Protein AF-A0A0F8X3H6-F1 (afdb_monomer)

Secondary structure (DSSP, 8-state):
-PPP-SSS-TTSSSHHHHS-TTSHHHHHTT--GGGSSHHHH-S-HHHHHHHHHHHHHHHHHHHHHTT--EEEEE-SSHHHHHHHHHHHHHHHT-GGGTT-EEEEE-GGGSS-GGGGGGS---BSSHHHHHHHHHH-GGG---GGGTT-TTS--TT-BSS-HHHH--HHHHHHHHHHHHHHHHHHHHHHHHH--

Sequence (193 aa):
MPTIWFGEPRTAVLMDANYNTDGQISDKMDLPGKNFTTRHFGISKADQKAFYQQLIFHTLVQMNTLGMKAVCFLSGHYPLKKWVDGGIARFHRIERFRGTRAYCGIEFHYPQPEDRAKAGGDHAAVWETSYLWYLRPDCVDMSVFLGREDEPLIGVMGQDPRTGASIELGRRACKLIVKGMAAKARQLIAEAR

pLDDT: mean 92.62, std 7.73, range [53.66, 98.75]

InterPro domains:
  IPR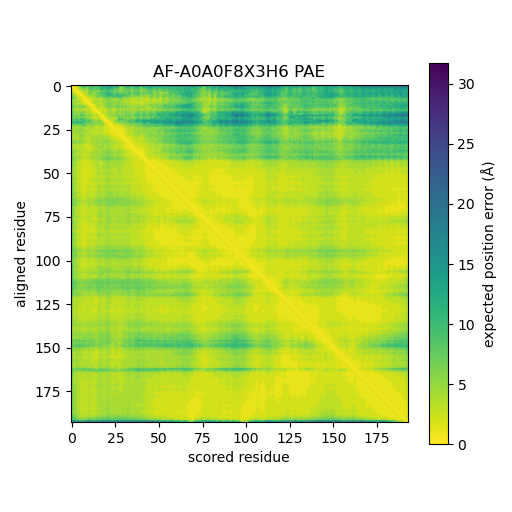024087 Creatininase-like superfamily [G3DSA:3.40.50.10310] (1-190)
  IPR024087 Creatininase-like superfamily [SSF102215] (51-187)

Radius of gyration: 19.14 Å; Cα contacts (8 Å, |Δi|>4): 278; chains: 1; bounding box: 41×45×51 Å

Foldseek 3Di:
DDDDDLAFQLCDDACCHPVCPPVVQCVVVVHDPVCNDCVNSVADRVRSLVVLLVVLLVVLVVCLVVLNQEEEAADQRVVCQVSNVSSQVVNVVDPSSLSHHYDYDYLLVQFDPVCSVLADDWWPAQRVLQQCCQVPVVPDDPCVCVVVVPPDDRRTGDHHNNVHHHVVSNVRSVVRSVVSRVVNRVVSNVSRD

Organism: NCBI:txid412755

Mean predicted aligned error: 4.19 Å

Structure (mmCIF, N/CA/C/O backbone):
data_AF-A0A0F8X3H6-F1
#
_entry.id   AF-A0A0F8X3H6-F1
#
loop_
_atom_site.group_PDB
_atom_site.id
_atom_site.type_symbol
_atom_site.label_atom_id
_atom_site.label_alt_id
_atom_site.label_comp_id
_atom_site.label_asym_id
_atom_site.label_entity_id
_atom_site.label_seq_id
_atom_site.pdbx_PDB_ins_code
_atom_site.Cartn_x
_atom_site.Cartn_y
_atom_site.Cartn_z
_atom_site.occupancy
_atom_site.B_iso_or_equiv
_atom_site.auth_seq_id
_atom_site.aut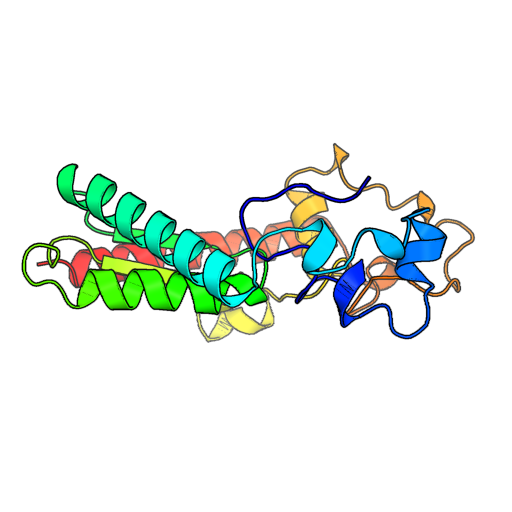h_comp_id
_atom_site.auth_asym_id
_atom_site.auth_atom_id
_atom_site.pdbx_PDB_model_num
ATOM 1 N N . MET A 1 1 ? -0.122 5.818 -18.928 1.00 53.66 1 MET A N 1
ATOM 2 C CA . MET A 1 1 ? -0.792 6.896 -18.165 1.00 53.66 1 MET A CA 1
ATOM 3 C C . MET A 1 1 ? -0.585 6.627 -16.687 1.00 53.66 1 MET A C 1
ATOM 5 O O . MET A 1 1 ? -0.855 5.504 -16.274 1.00 53.66 1 MET A O 1
ATOM 9 N N . PRO A 1 2 ? -0.071 7.585 -15.907 1.00 66.88 2 PRO A N 1
ATOM 10 C CA . PRO A 1 2 ? 0.149 7.356 -14.490 1.00 66.88 2 PRO A CA 1
ATOM 11 C C . PRO A 1 2 ? -1.163 7.327 -13.700 1.00 66.88 2 PRO A C 1
ATOM 13 O O . PRO A 1 2 ? -2.144 7.971 -14.074 1.00 66.88 2 PRO A O 1
ATOM 16 N N . THR A 1 3 ? -1.152 6.622 -12.573 1.00 68.94 3 THR A N 1
ATOM 17 C CA . THR A 1 3 ? -2.318 6.472 -11.697 1.00 68.94 3 THR A CA 1
ATOM 18 C C . THR A 1 3 ? -2.758 7.813 -11.098 1.00 68.94 3 THR A C 1
ATOM 20 O O . THR A 1 3 ? -1.934 8.658 -10.738 1.00 68.94 3 THR A O 1
ATOM 23 N N . ILE A 1 4 ? -4.076 7.997 -10.985 1.00 72.12 4 ILE A N 1
ATOM 24 C CA . ILE A 1 4 ? -4.716 9.079 -10.228 1.00 72.12 4 ILE A CA 1
ATOM 25 C C . ILE A 1 4 ? -5.154 8.493 -8.883 1.00 72.12 4 ILE A C 1
ATOM 27 O O . ILE A 1 4 ? -5.836 7.470 -8.857 1.00 72.12 4 ILE A O 1
ATOM 31 N N . TRP A 1 5 ? -4.798 9.134 -7.769 1.00 73.62 5 TRP A N 1
ATOM 32 C CA . TRP A 1 5 ? -5.229 8.697 -6.439 1.00 73.62 5 TRP A CA 1
ATOM 33 C C . TRP A 1 5 ? -5.489 9.864 -5.492 1.00 73.62 5 TRP A C 1
ATOM 35 O O . TRP A 1 5 ? -4.956 10.964 -5.646 1.00 73.62 5 TRP A O 1
ATOM 45 N N . PHE A 1 6 ? -6.269 9.583 -4.451 1.00 74.44 6 PHE A N 1
ATOM 46 C CA . PHE A 1 6 ? -6.361 10.430 -3.269 1.00 74.44 6 PHE A CA 1
ATOM 47 C C . PHE A 1 6 ? -5.220 10.058 -2.324 1.00 74.44 6 PHE A C 1
ATOM 49 O O . PHE A 1 6 ? -5.221 8.979 -1.738 1.00 74.44 6 PHE A O 1
ATOM 56 N N . GLY A 1 7 ? -4.222 10.928 -2.203 1.00 82.94 7 GLY A N 1
ATOM 57 C CA . GLY A 1 7 ? -3.010 10.605 -1.459 1.00 82.94 7 GLY A CA 1
ATOM 58 C C . GLY A 1 7 ? -2.048 11.775 -1.417 1.00 82.94 7 GLY A C 1
ATOM 59 O O . GLY A 1 7 ? -2.439 12.878 -1.058 1.00 82.94 7 GLY A O 1
ATOM 60 N N . GLU A 1 8 ? -0.794 11.534 -1.764 1.00 85.56 8 GLU A N 1
ATOM 61 C CA . GLU A 1 8 ? 0.263 12.546 -1.766 1.00 85.56 8 GLU A CA 1
ATOM 62 C C . GLU A 1 8 ? 0.123 13.517 -2.942 1.00 85.56 8 GLU A C 1
ATOM 64 O O . GLU A 1 8 ? -0.447 13.145 -3.974 1.00 85.56 8 GLU A O 1
ATOM 69 N N . PRO A 1 9 ? 0.627 14.760 -2.822 1.00 86.00 9 PRO A N 1
ATOM 70 C CA . PRO A 1 9 ? 0.648 15.649 -3.967 1.00 86.00 9 PRO A CA 1
ATOM 71 C C . PRO A 1 9 ? 1.618 15.114 -5.019 1.00 86.00 9 PRO A C 1
ATOM 73 O O . PRO A 1 9 ? 2.642 14.518 -4.694 1.00 86.00 9 PRO A O 1
ATOM 76 N N . ARG A 1 10 ? 1.360 15.429 -6.290 1.00 81.88 10 ARG A N 1
ATOM 77 C CA . ARG A 1 10 ? 2.239 15.034 -7.402 1.00 81.88 10 ARG A CA 1
ATOM 78 C C . ARG A 1 10 ? 3.641 15.658 -7.339 1.00 81.88 10 ARG A C 1
ATOM 80 O O . ARG A 1 10 ? 4.499 15.352 -8.147 1.00 81.88 10 ARG A O 1
ATOM 87 N N . THR A 1 11 ? 3.861 16.557 -6.391 1.00 82.06 11 THR A N 1
ATOM 88 C CA . THR A 1 11 ? 5.123 17.253 -6.142 1.00 82.06 11 THR A CA 1
ATOM 89 C C . THR A 1 11 ? 5.986 16.561 -5.089 1.00 82.06 11 THR A C 1
ATOM 91 O O . THR A 1 11 ? 7.069 17.057 -4.776 1.00 82.06 11 THR A O 1
ATOM 94 N N . ALA A 1 12 ? 5.508 15.467 -4.482 1.00 81.19 12 ALA A N 1
ATOM 95 C CA . ALA A 1 12 ? 6.222 14.799 -3.408 1.00 81.19 12 ALA A CA 1
ATOM 96 C C . ALA A 1 12 ? 5.993 13.281 -3.369 1.00 81.19 12 ALA A C 1
ATOM 98 O O . ALA A 1 12 ? 4.873 12.805 -3.482 1.00 81.19 12 ALA A O 1
ATOM 99 N N . VAL A 1 13 ? 7.066 12.560 -3.046 1.00 78.50 13 VAL A N 1
ATOM 100 C CA . VAL A 1 13 ? 7.135 11.135 -2.694 1.00 78.50 13 VAL A CA 1
ATOM 101 C C . VAL A 1 13 ? 6.622 10.175 -3.776 1.00 78.50 13 VAL A C 1
ATOM 103 O O . VAL A 1 13 ? 6.342 9.009 -3.509 1.00 78.50 13 VAL A O 1
ATOM 106 N N . LEU A 1 14 ? 6.571 10.661 -5.018 1.00 83.19 14 LEU A N 1
ATOM 107 C CA . LEU A 1 14 ? 6.295 9.869 -6.211 1.00 83.19 14 LEU A CA 1
ATOM 108 C C . LEU A 1 14 ? 7.556 9.700 -7.044 1.00 83.19 14 LEU A C 1
ATOM 110 O O . LEU A 1 14 ? 8.487 10.506 -6.947 1.00 83.19 14 LEU A O 1
ATOM 114 N N . MET A 1 15 ? 7.563 8.676 -7.892 1.00 83.31 15 MET A N 1
ATOM 115 C CA . MET A 1 15 ? 8.697 8.371 -8.759 1.00 83.31 15 MET A CA 1
ATOM 116 C C . MET A 1 15 ? 9.065 9.535 -9.669 1.00 83.31 15 MET A C 1
ATOM 118 O O . MET A 1 15 ? 10.203 9.990 -9.672 1.00 83.31 15 MET A O 1
ATOM 122 N N . ASP A 1 16 ? 8.066 10.068 -10.362 1.00 73.19 16 ASP A N 1
ATOM 123 C CA . ASP A 1 16 ? 8.135 11.215 -11.263 1.00 73.19 16 ASP A CA 1
ATOM 124 C C . ASP A 1 16 ? 8.467 12.540 -10.553 1.00 73.19 16 ASP A C 1
ATOM 126 O O . ASP A 1 16 ? 8.868 13.498 -11.210 1.00 73.19 16 ASP A O 1
ATOM 130 N N . ALA A 1 17 ? 8.349 12.595 -9.221 1.00 72.19 17 ALA A N 1
ATOM 131 C CA . ALA A 1 17 ? 8.588 13.802 -8.430 1.00 72.19 17 ALA A CA 1
ATOM 132 C C . ALA A 1 17 ? 9.949 13.812 -7.715 1.00 72.19 17 ALA A C 1
ATOM 134 O O . ALA A 1 17 ? 10.674 14.802 -7.773 1.00 72.19 17 ALA A O 1
ATOM 135 N N . ASN A 1 18 ? 10.295 12.735 -7.004 1.00 72.94 18 ASN A N 1
ATOM 136 C CA . ASN A 1 18 ? 11.450 12.707 -6.094 1.00 72.94 18 ASN A CA 1
ATOM 137 C C . ASN A 1 18 ? 12.494 11.654 -6.438 1.00 72.94 18 ASN A C 1
ATOM 139 O O . ASN A 1 18 ? 13.588 11.712 -5.887 1.00 72.94 18 ASN A O 1
ATOM 143 N N . TYR A 1 19 ? 12.166 10.718 -7.326 1.00 75.69 19 TYR A N 1
ATOM 144 C CA . TYR A 1 19 ? 13.074 9.652 -7.749 1.00 75.69 19 TYR A CA 1
ATOM 145 C C . TYR A 1 19 ? 13.420 9.757 -9.241 1.00 75.69 19 TYR A C 1
ATOM 147 O O . TYR A 1 19 ? 14.002 8.840 -9.807 1.00 75.69 19 TYR A O 1
ATOM 155 N N . ASN A 1 20 ? 13.092 10.892 -9.867 1.00 77.81 20 ASN A N 1
ATOM 156 C CA . ASN A 1 20 ? 13.415 11.217 -11.251 1.00 77.81 20 ASN A CA 1
ATOM 157 C C . ASN A 1 20 ? 14.629 12.160 -11.341 1.00 77.81 20 ASN A C 1
ATOM 159 O O . ASN A 1 20 ? 14.554 13.212 -11.976 1.00 77.81 20 ASN A O 1
ATOM 163 N N . THR A 1 21 ? 15.730 11.836 -10.653 1.00 69.38 21 THR A N 1
ATOM 164 C CA . THR A 1 21 ? 16.917 12.714 -10.582 1.00 69.38 21 THR A CA 1
ATOM 165 C C . THR A 1 21 ? 17.516 13.019 -11.954 1.00 69.38 21 THR A C 1
ATOM 167 O O . THR A 1 21 ? 18.040 14.110 -12.154 1.00 69.38 21 THR A O 1
ATOM 170 N N . ASP A 1 22 ? 17.354 12.095 -12.903 1.00 78.69 22 ASP A N 1
ATOM 171 C CA . ASP A 1 22 ? 18.003 12.139 -14.214 1.00 78.69 22 ASP A CA 1
ATOM 172 C C . ASP A 1 22 ? 16.996 12.391 -15.355 1.00 78.69 22 ASP A C 1
ATOM 174 O O . ASP A 1 22 ? 17.317 12.194 -16.523 1.00 78.69 22 ASP A O 1
ATOM 178 N N . GLY A 1 23 ? 15.747 12.764 -15.044 1.00 80.62 23 GLY A N 1
ATOM 179 C CA . GLY A 1 23 ? 14.703 13.071 -16.038 1.00 80.62 23 GLY A CA 1
ATOM 180 C C . GLY A 1 23 ? 14.039 11.857 -16.707 1.00 80.62 23 GLY A C 1
ATOM 181 O O . GLY A 1 23 ? 12.879 11.952 -17.113 1.00 80.62 23 GLY A O 1
ATOM 182 N N . GLN A 1 24 ? 14.708 10.700 -16.711 1.00 84.19 24 GLN A N 1
ATOM 183 C CA . GLN A 1 24 ? 14.323 9.481 -17.436 1.00 84.19 24 GLN A CA 1
ATOM 184 C C . GLN A 1 24 ? 12.872 9.019 -17.231 1.00 84.19 24 GLN A C 1
ATOM 186 O O . GLN A 1 24 ? 12.258 8.492 -18.157 1.00 84.19 24 GLN A O 1
ATOM 191 N N . ILE A 1 25 ? 12.312 9.182 -16.029 1.00 85.44 25 ILE A N 1
ATOM 192 C CA . ILE A 1 25 ? 10.941 8.755 -15.709 1.00 85.44 25 ILE A CA 1
ATOM 193 C C . ILE A 1 25 ? 9.932 9.659 -16.418 1.00 85.44 25 ILE A C 1
ATOM 195 O O . ILE A 1 25 ? 9.014 9.161 -17.069 1.00 85.44 25 ILE A O 1
ATOM 199 N N . SER A 1 26 ? 10.111 10.978 -16.317 1.00 83.19 26 SER A N 1
ATOM 200 C CA . SER A 1 26 ? 9.247 11.947 -16.996 1.00 83.19 26 SER A CA 1
ATOM 201 C C . SER A 1 26 ? 9.400 11.874 -18.511 1.00 83.19 26 SER A C 1
ATOM 203 O O . SER A 1 26 ? 8.385 11.907 -19.201 1.00 83.19 26 SER A O 1
ATOM 205 N N . ASP A 1 27 ? 10.623 11.699 -19.016 1.00 85.94 27 ASP A N 1
ATOM 206 C CA . ASP A 1 27 ? 10.894 11.594 -20.454 1.00 85.94 27 ASP A CA 1
ATOM 207 C C . ASP A 1 27 ? 10.242 10.341 -21.048 1.00 85.94 27 ASP A C 1
ATOM 209 O O . ASP A 1 27 ? 9.533 10.414 -22.050 1.00 85.94 27 ASP A O 1
ATOM 213 N N . LYS A 1 28 ? 10.394 9.187 -20.383 1.00 86.00 28 LYS A N 1
ATOM 214 C CA . LYS A 1 28 ? 9.774 7.926 -20.820 1.00 86.00 28 LYS A CA 1
ATOM 215 C C . LYS A 1 28 ? 8.247 7.983 -20.824 1.00 86.00 28 LYS A C 1
ATOM 217 O O . LYS A 1 28 ? 7.612 7.260 -21.588 1.00 86.00 28 LYS A O 1
ATOM 222 N N . MET A 1 29 ? 7.654 8.786 -19.944 1.00 85.19 29 MET A N 1
ATOM 223 C CA . MET A 1 29 ? 6.202 8.921 -19.821 1.00 85.19 29 MET A CA 1
ATOM 224 C C . MET A 1 29 ? 5.627 10.130 -20.571 1.00 85.19 29 MET A C 1
ATOM 226 O O . MET A 1 29 ? 4.417 10.341 -20.486 1.00 85.19 29 MET A O 1
ATOM 230 N N . ASP A 1 30 ? 6.463 10.905 -21.267 1.00 87.94 30 ASP A N 1
ATOM 231 C CA . ASP A 1 30 ? 6.088 12.151 -21.946 1.00 87.94 30 ASP A CA 1
ATOM 232 C C . ASP A 1 30 ? 5.353 13.139 -21.010 1.00 87.94 30 ASP A C 1
ATOM 234 O O . ASP A 1 30 ? 4.292 13.694 -21.310 1.00 87.94 30 ASP A O 1
ATOM 238 N N . LEU A 1 31 ? 5.887 13.305 -19.791 1.00 86.06 31 LEU A N 1
ATOM 239 C CA . LEU A 1 31 ? 5.286 14.137 -18.748 1.00 86.06 31 LEU A CA 1
ATOM 240 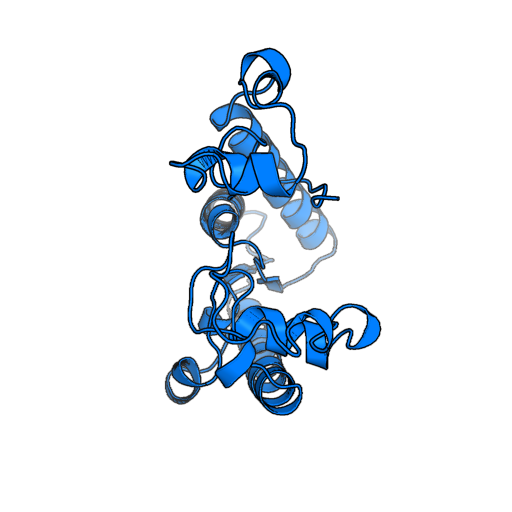C C . LEU A 1 31 ? 5.891 15.550 -18.741 1.00 86.06 31 LEU A C 1
ATOM 242 O O . LEU A 1 31 ? 7.097 15.712 -18.543 1.00 86.06 31 LEU A O 1
ATOM 246 N N . PRO A 1 32 ? 5.072 16.614 -18.840 1.00 85.81 32 PRO A N 1
ATOM 247 C CA . PRO A 1 32 ? 5.573 17.983 -18.838 1.00 85.81 32 PRO A CA 1
ATOM 248 C C . PRO A 1 32 ? 6.068 18.385 -17.442 1.00 85.81 32 PRO A C 1
ATOM 250 O O . PRO A 1 32 ? 5.271 18.692 -16.552 1.00 85.81 32 PRO A O 1
ATOM 253 N N . GLY A 1 33 ? 7.391 18.473 -17.267 1.00 79.19 33 GLY A N 1
ATOM 254 C CA . GLY A 1 33 ? 8.042 18.804 -15.988 1.00 79.19 33 GLY A CA 1
ATOM 255 C C . GLY A 1 33 ? 7.486 20.054 -15.283 1.00 79.19 33 GLY A C 1
ATOM 256 O O . GLY A 1 33 ? 7.364 20.086 -14.060 1.00 79.19 33 GLY A O 1
ATOM 257 N N . LYS A 1 34 ? 7.031 21.059 -16.045 1.00 84.81 34 LYS A N 1
ATOM 258 C CA . LYS A 1 34 ? 6.417 22.295 -15.516 1.00 84.81 34 LYS A CA 1
ATOM 259 C C . LYS A 1 34 ? 5.146 22.072 -14.676 1.00 84.81 34 LYS A C 1
ATOM 261 O O . LYS A 1 34 ? 4.785 22.943 -13.883 1.00 84.81 34 LYS A O 1
ATOM 266 N N . ASN A 1 35 ? 4.476 20.927 -14.828 1.00 85.94 35 ASN A N 1
ATOM 267 C CA . ASN A 1 35 ? 3.259 20.596 -14.081 1.00 85.94 35 ASN A CA 1
ATOM 268 C C . ASN A 1 35 ? 3.559 20.067 -12.665 1.00 85.94 35 ASN A C 1
ATOM 270 O O . ASN A 1 35 ? 2.673 20.055 -11.813 1.00 85.94 35 ASN A O 1
ATOM 274 N N . PHE A 1 36 ? 4.805 19.690 -12.368 1.00 82.31 36 PHE A N 1
ATOM 275 C CA . PHE A 1 36 ? 5.211 19.101 -11.086 1.00 82.31 36 PHE A CA 1
ATOM 276 C C . PHE A 1 36 ? 5.698 20.165 -10.098 1.00 82.31 36 PHE A C 1
ATOM 278 O O . PHE A 1 36 ? 6.733 20.030 -9.452 1.00 82.31 36 PHE A O 1
ATOM 285 N N . THR A 1 37 ? 4.939 21.254 -9.969 1.00 84.81 37 THR A N 1
ATOM 286 C CA . THR A 1 37 ? 5.255 22.358 -9.053 1.00 84.81 37 THR A CA 1
ATOM 287 C C . THR A 1 37 ? 4.125 22.586 -8.062 1.00 84.81 37 THR A C 1
ATOM 289 O O . THR A 1 37 ? 2.952 22.399 -8.386 1.00 84.81 37 THR A O 1
ATOM 292 N N . THR A 1 38 ? 4.448 23.056 -6.853 1.00 84.44 38 THR A N 1
ATOM 293 C CA . THR A 1 38 ? 3.425 23.422 -5.856 1.00 84.44 38 THR A CA 1
ATOM 294 C C . THR A 1 38 ? 2.473 24.487 -6.399 1.00 84.44 38 THR A C 1
ATOM 296 O O . THR A 1 38 ? 1.286 24.449 -6.103 1.00 84.44 38 THR A O 1
ATOM 299 N N . ARG A 1 39 ? 2.967 25.397 -7.254 1.00 87.88 39 ARG A N 1
ATOM 300 C CA . ARG A 1 39 ? 2.140 26.401 -7.936 1.00 87.88 39 ARG A CA 1
ATOM 301 C C . ARG A 1 39 ? 1.084 25.763 -8.839 1.00 87.88 39 ARG A C 1
ATOM 303 O O . ARG A 1 39 ? -0.047 26.227 -8.840 1.00 87.88 39 ARG A O 1
ATOM 310 N N . HIS A 1 40 ? 1.451 24.733 -9.601 1.00 88.50 40 HIS A N 1
ATOM 311 C CA . HIS A 1 40 ? 0.511 24.019 -10.465 1.00 88.50 40 HIS A CA 1
ATOM 312 C C . HIS A 1 40 ? -0.466 23.163 -9.651 1.00 88.50 40 HIS A C 1
ATOM 314 O O . HIS A 1 40 ? -1.651 23.125 -9.955 1.00 88.50 40 HIS A O 1
ATOM 320 N N . PHE A 1 41 ? 0.023 22.509 -8.593 1.00 85.75 41 PHE A N 1
ATOM 321 C CA . PHE A 1 41 ? -0.802 21.645 -7.751 1.00 85.75 41 PHE A CA 1
ATOM 322 C C . PHE A 1 41 ? -1.768 22.429 -6.846 1.00 85.75 41 PHE A C 1
ATOM 324 O O . PHE A 1 41 ? -2.807 21.909 -6.454 1.00 85.75 41 PHE A O 1
ATOM 331 N N . GLY A 1 42 ? -1.430 23.670 -6.484 1.00 88.31 42 GLY A N 1
ATOM 332 C CA . GLY A 1 42 ? -2.277 24.569 -5.692 1.00 88.31 42 GLY A CA 1
ATOM 333 C C . GLY A 1 42 ? -2.446 24.186 -4.217 1.00 88.31 42 GLY A C 1
ATOM 334 O O . GLY A 1 42 ? -3.029 24.952 -3.458 1.00 88.31 42 GLY A O 1
ATOM 335 N N . ILE A 1 43 ? -1.925 23.031 -3.794 1.00 87.50 43 ILE A N 1
ATOM 336 C CA . ILE A 1 43 ? -2.031 22.498 -2.431 1.00 87.50 43 ILE A CA 1
ATOM 337 C C . ILE A 1 43 ? -0.639 22.069 -1.963 1.00 87.50 43 ILE A C 1
ATOM 339 O O . ILE A 1 43 ? 0.106 21.412 -2.697 1.00 87.50 43 ILE A O 1
ATOM 343 N N . SER A 1 44 ? -0.259 22.437 -0.737 1.00 89.19 44 SER A N 1
ATOM 344 C CA . SER A 1 44 ? 1.027 22.015 -0.182 1.00 89.19 44 SER A CA 1
ATOM 345 C C . SER A 1 44 ? 0.996 20.548 0.267 1.00 89.19 44 SER A C 1
ATOM 347 O O . SER A 1 44 ? -0.053 19.977 0.567 1.00 89.19 44 SER A O 1
ATOM 349 N N . LYS A 1 45 ? 2.170 19.919 0.405 1.00 88.50 45 LYS A N 1
ATOM 350 C CA . LYS A 1 45 ? 2.278 18.571 0.994 1.00 88.50 45 LYS A CA 1
ATOM 351 C C . LYS A 1 45 ? 1.697 18.501 2.409 1.00 88.50 45 LYS A C 1
ATOM 353 O O . LYS A 1 45 ? 1.133 17.475 2.785 1.00 88.50 45 LYS A O 1
ATOM 358 N N . ALA A 1 46 ? 1.854 19.566 3.194 1.00 91.50 46 ALA A N 1
ATOM 359 C CA . ALA A 1 46 ? 1.333 19.628 4.554 1.00 91.50 46 ALA A CA 1
ATOM 360 C C . ALA A 1 46 ? -0.201 19.652 4.557 1.00 91.50 46 ALA A C 1
ATOM 362 O O . ALA A 1 46 ? -0.811 18.862 5.278 1.00 91.50 46 ALA A O 1
ATOM 363 N N . ASP A 1 47 ? -0.803 20.474 3.695 1.00 92.31 47 ASP A N 1
ATOM 364 C CA . ASP A 1 47 ? -2.260 20.567 3.550 1.00 92.31 47 ASP A CA 1
ATOM 365 C C . ASP A 1 47 ? -2.846 19.245 3.055 1.00 92.31 47 ASP A C 1
ATOM 367 O O . ASP A 1 47 ? -3.808 18.734 3.625 1.00 92.31 47 ASP A O 1
ATOM 371 N N . GLN A 1 48 ? -2.206 18.627 2.059 1.00 92.12 48 GLN A N 1
ATOM 372 C CA . GLN A 1 48 ? -2.634 17.338 1.526 1.00 92.12 48 GLN A CA 1
ATOM 373 C C . GLN A 1 48 ? -2.554 16.225 2.583 1.00 92.12 48 GLN A C 1
ATOM 375 O O . GLN A 1 48 ? -3.474 15.414 2.717 1.00 92.12 48 GLN A O 1
ATOM 380 N N . LYS A 1 49 ? -1.486 16.204 3.391 1.00 93.69 49 LYS A N 1
ATOM 381 C CA . LYS A 1 49 ? -1.361 15.280 4.525 1.00 93.69 49 LYS A CA 1
ATOM 382 C C . LYS A 1 49 ? -2.457 15.513 5.563 1.00 93.69 49 LYS A C 1
ATOM 384 O O . LYS A 1 49 ? -3.042 14.544 6.046 1.00 93.69 49 LYS A O 1
ATOM 389 N N . ALA A 1 50 ? -2.731 16.769 5.915 1.00 94.94 50 ALA A N 1
ATOM 390 C CA . ALA A 1 50 ? -3.771 17.120 6.877 1.00 94.94 50 ALA A CA 1
ATOM 391 C C . ALA A 1 50 ? -5.160 16.691 6.379 1.00 94.94 50 ALA A C 1
ATOM 393 O O . ALA A 1 50 ? -5.915 16.070 7.130 1.00 94.94 50 ALA A O 1
ATOM 394 N N . PHE A 1 51 ? -5.457 16.934 5.101 1.00 94.81 51 PHE A N 1
ATOM 395 C CA . PHE A 1 51 ? -6.677 16.473 4.444 1.00 94.81 51 PHE A CA 1
ATOM 396 C C . PHE A 1 51 ? -6.807 14.945 4.492 1.00 94.81 51 PHE A C 1
ATOM 398 O O . PHE A 1 51 ? -7.825 14.423 4.945 1.00 94.81 51 PHE A O 1
ATOM 405 N N . TYR A 1 52 ? -5.756 14.215 4.111 1.00 95.12 52 TYR A N 1
ATOM 406 C CA . TYR A 1 52 ? -5.766 12.752 4.129 1.00 95.12 52 TYR A CA 1
ATOM 407 C C . TYR A 1 52 ? -5.968 12.194 5.548 1.00 95.12 52 TYR A C 1
ATOM 409 O O . TYR A 1 52 ? -6.759 11.278 5.767 1.00 95.12 52 TYR A O 1
ATOM 417 N N . GLN A 1 53 ? -5.320 12.787 6.554 1.00 97.12 53 GLN A N 1
ATOM 418 C CA . GLN A 1 53 ? -5.520 12.419 7.960 1.00 97.12 53 GLN A CA 1
ATOM 419 C C . GLN A 1 53 ? -6.941 12.703 8.451 1.00 97.12 53 GLN A C 1
ATOM 421 O O . GLN A 1 53 ? -7.493 11.909 9.217 1.00 97.12 53 GLN A O 1
ATOM 426 N N . GLN A 1 54 ? -7.542 13.810 8.009 1.00 97.62 54 GLN A N 1
ATOM 427 C CA . GLN A 1 54 ? -8.935 14.140 8.296 1.00 97.62 54 GLN A CA 1
ATOM 428 C C . GLN A 1 54 ? -9.896 13.131 7.653 1.00 97.62 54 GLN A C 1
ATOM 430 O O . GLN A 1 54 ? -10.854 12.723 8.309 1.00 97.62 54 GLN A O 1
ATOM 435 N N . LEU A 1 55 ? -9.620 12.675 6.427 1.00 96.75 55 LEU A N 1
ATOM 436 C CA . LEU A 1 55 ? -10.392 11.628 5.749 1.00 96.75 55 LEU A CA 1
ATOM 437 C C . LEU A 1 55 ? -10.335 10.292 6.505 1.00 96.75 55 LEU A C 1
ATOM 439 O O . LEU A 1 55 ? -11.379 9.691 6.772 1.00 96.75 55 LEU A O 1
ATOM 443 N N . ILE A 1 56 ? -9.137 9.845 6.902 1.00 97.88 56 ILE A N 1
ATOM 444 C CA . ILE A 1 56 ? -8.962 8.618 7.699 1.00 97.88 56 ILE A CA 1
ATOM 445 C C . ILE A 1 56 ? -9.711 8.728 9.029 1.00 97.88 56 ILE A C 1
ATOM 447 O O . ILE A 1 56 ? -10.451 7.819 9.402 1.00 97.88 56 ILE A O 1
ATOM 451 N N . PHE A 1 57 ? -9.560 9.857 9.725 1.00 98.62 57 PHE A N 1
ATOM 452 C CA . PHE A 1 57 ? -10.274 10.117 10.971 1.00 98.62 57 PHE A CA 1
ATOM 453 C C . PHE A 1 57 ? -11.795 10.058 10.775 1.00 98.62 57 PHE A C 1
ATOM 455 O O . PHE A 1 57 ? -12.474 9.355 11.518 1.00 98.62 57 PHE A O 1
ATOM 462 N N . HIS A 1 58 ? -12.328 10.753 9.767 1.00 98.44 58 HIS A N 1
ATOM 463 C CA . HIS A 1 58 ? -13.760 10.762 9.467 1.00 98.44 58 HIS A CA 1
ATOM 464 C C . HIS A 1 58 ? -14.289 9.356 9.159 1.00 98.44 58 HIS A C 1
ATOM 466 O O . HIS A 1 58 ? -15.310 8.954 9.711 1.00 98.44 58 HIS A O 1
ATOM 472 N N . THR A 1 59 ? -13.562 8.583 8.349 1.00 98.38 59 THR A N 1
ATOM 473 C CA . THR A 1 59 ? -13.919 7.196 8.012 1.00 98.38 59 THR A CA 1
ATOM 474 C C . THR A 1 59 ? -14.002 6.320 9.264 1.00 98.38 59 THR A C 1
ATOM 476 O O . THR A 1 59 ? -14.970 5.586 9.446 1.00 98.38 59 THR A O 1
ATOM 479 N N . LEU A 1 60 ? -13.028 6.436 10.172 1.00 98.75 60 LEU A N 1
ATOM 480 C CA . LEU A 1 60 ? -13.036 5.701 11.439 1.00 98.75 60 LEU A CA 1
ATOM 481 C C . LEU A 1 60 ? -14.201 6.103 12.349 1.00 98.75 60 LEU A C 1
ATOM 483 O O . LEU A 1 60 ? -14.780 5.238 13.002 1.00 98.75 60 LEU A O 1
ATOM 487 N N . VAL A 1 61 ? -14.575 7.387 12.370 1.00 98.69 61 VAL A N 1
ATOM 488 C CA . VAL A 1 61 ? -15.772 7.849 13.091 1.00 98.69 61 VAL A CA 1
ATOM 489 C C . VAL A 1 61 ? -17.030 7.194 12.524 1.00 98.69 61 VAL A C 1
ATOM 491 O O . VAL A 1 61 ? -17.808 6.655 13.302 1.00 98.69 61 VAL A O 1
ATOM 494 N N . GLN A 1 62 ? -17.200 7.162 11.198 1.00 98.69 62 GLN A N 1
ATOM 495 C CA . GLN A 1 62 ? -18.346 6.495 10.562 1.00 98.69 62 GLN A CA 1
ATOM 496 C C . GLN A 1 62 ? -18.416 5.008 10.940 1.00 98.69 62 GLN A C 1
ATOM 498 O O . GLN A 1 62 ? -19.455 4.518 11.376 1.00 98.69 62 GLN A O 1
ATOM 503 N N . MET A 1 63 ? -17.291 4.294 10.847 1.00 98.56 63 MET A N 1
ATOM 504 C CA . MET A 1 63 ? -17.211 2.879 11.226 1.00 98.56 63 MET A CA 1
ATOM 505 C C . MET A 1 63 ? -17.540 2.653 12.709 1.00 98.56 63 MET A C 1
ATOM 507 O O . MET A 1 63 ? -18.248 1.705 13.050 1.00 98.56 63 MET A O 1
ATOM 511 N N . ASN A 1 64 ? -17.069 3.538 13.590 1.00 98.62 64 ASN A N 1
ATOM 512 C CA . ASN A 1 64 ? -17.389 3.492 15.014 1.00 98.62 64 ASN A CA 1
ATOM 513 C C . ASN A 1 64 ? -18.877 3.732 15.289 1.00 98.62 64 ASN A C 1
ATOM 515 O O . ASN A 1 64 ? -19.460 3.006 16.090 1.00 98.62 64 ASN A O 1
ATOM 519 N N . THR A 1 65 ? -19.506 4.684 14.593 1.00 98.38 65 THR A N 1
ATOM 520 C CA . THR A 1 65 ? -20.953 4.938 14.686 1.00 98.38 65 THR A CA 1
ATOM 521 C C . THR A 1 65 ? -21.776 3.709 14.298 1.00 98.38 65 THR A C 1
ATOM 523 O O . THR A 1 65 ? -22.814 3.455 14.901 1.00 98.38 65 THR A O 1
ATOM 526 N N . LEU A 1 66 ? -21.285 2.902 13.355 1.00 98.38 66 LEU A N 1
ATOM 527 C CA . LEU A 1 66 ? -21.901 1.633 12.953 1.00 98.38 66 LEU A CA 1
ATOM 528 C C . LEU A 1 66 ? -21.560 0.453 13.884 1.00 98.38 66 LEU A C 1
ATOM 530 O O . LEU A 1 66 ? -21.948 -0.680 13.610 1.00 98.38 66 LEU A O 1
ATOM 534 N N . GLY A 1 67 ? -20.816 0.682 14.970 1.00 97.94 67 GLY A N 1
ATOM 535 C CA . GLY A 1 67 ? -20.453 -0.351 15.941 1.00 97.94 67 GLY A CA 1
ATOM 536 C C . GLY A 1 67 ? -19.330 -1.296 15.498 1.00 97.94 67 GLY A C 1
ATOM 537 O O . GLY A 1 67 ? -19.111 -2.321 16.148 1.00 97.94 67 GLY A O 1
ATOM 538 N N . MET A 1 68 ? -18.590 -0.979 14.426 1.00 98.44 68 MET A N 1
ATOM 539 C CA . MET A 1 68 ? -17.467 -1.809 13.976 1.00 98.44 68 MET A CA 1
ATOM 540 C C . MET A 1 68 ? -16.359 -1.851 15.034 1.00 98.44 68 MET A C 1
ATOM 542 O O . MET A 1 68 ? -15.878 -0.813 15.482 1.00 98.44 68 MET A O 1
ATOM 546 N N . LYS A 1 69 ? -15.907 -3.051 15.414 1.00 98.50 69 LYS A N 1
ATOM 547 C CA . LYS A 1 69 ? -14.918 -3.227 16.494 1.00 98.50 69 LYS A CA 1
ATOM 548 C C . LYS A 1 69 ? -13.461 -3.155 16.032 1.00 98.50 69 LYS A C 1
ATOM 550 O O . LYS A 1 69 ? -12.609 -2.683 16.780 1.00 98.50 69 LYS A O 1
ATOM 555 N N . ALA A 1 70 ? -13.169 -3.576 14.802 1.00 98.50 70 ALA A N 1
ATOM 556 C CA . ALA A 1 70 ? -11.811 -3.627 14.269 1.00 98.50 70 ALA A CA 1
ATOM 557 C C . ALA A 1 70 ? -11.730 -3.118 12.829 1.00 98.50 70 ALA A C 1
ATOM 559 O O . ALA A 1 70 ? -12.536 -3.500 11.985 1.00 98.50 70 ALA A O 1
ATOM 560 N N . VAL A 1 71 ? -10.706 -2.309 12.549 1.00 98.44 71 VAL A N 1
ATOM 561 C CA . VAL A 1 71 ? -10.407 -1.768 11.217 1.00 98.44 71 VAL A CA 1
ATOM 562 C C . VAL A 1 71 ? -8.943 -2.042 10.874 1.00 98.44 71 VAL A C 1
ATOM 564 O O . VAL A 1 71 ? -8.033 -1.623 11.588 1.00 98.44 71 VAL A O 1
ATOM 567 N N . CYS A 1 72 ? -8.698 -2.747 9.772 1.00 98.19 72 CYS A N 1
ATOM 568 C CA . CYS A 1 72 ? -7.352 -2.993 9.252 1.00 98.19 72 CYS A CA 1
ATOM 569 C C . CYS A 1 72 ? -7.176 -2.255 7.923 1.00 98.19 72 CYS A C 1
ATOM 571 O O . CYS A 1 72 ? -7.827 -2.604 6.943 1.00 98.19 72 CYS A O 1
ATOM 573 N N . PHE A 1 73 ? -6.280 -1.271 7.882 1.00 97.81 73 PHE A N 1
ATOM 574 C CA . PHE A 1 73 ? -5.865 -0.605 6.648 1.00 97.81 73 PHE A CA 1
ATOM 575 C C . PHE A 1 73 ? -4.628 -1.284 6.063 1.00 97.81 73 PHE A C 1
ATOM 577 O O . PHE A 1 73 ? -3.583 -1.318 6.713 1.00 97.81 73 PHE A O 1
ATOM 584 N N . LEU A 1 74 ? -4.719 -1.746 4.817 1.00 96.00 74 LEU A N 1
ATOM 585 C CA . LEU A 1 74 ? -3.562 -2.158 4.026 1.00 96.00 74 LEU A CA 1
ATOM 586 C C . LEU A 1 74 ? -3.123 -0.983 3.143 1.00 96.00 74 LEU A C 1
ATOM 588 O O . LEU A 1 74 ? -3.811 -0.630 2.189 1.00 96.00 74 LEU A O 1
ATOM 592 N N . SER A 1 75 ? -2.001 -0.351 3.486 1.00 94.38 75 SER A N 1
ATOM 593 C CA . SER A 1 75 ? -1.432 0.749 2.703 1.00 94.38 75 SER A CA 1
ATOM 594 C C . SER A 1 75 ? -0.552 0.183 1.594 1.00 94.38 75 SER A C 1
ATOM 596 O O . SER A 1 75 ? 0.596 -0.141 1.859 1.00 94.38 75 SER A O 1
ATOM 598 N N . GLY A 1 76 ? -1.073 0.102 0.369 1.00 91.50 76 GLY A N 1
ATOM 599 C CA . GLY A 1 76 ? -0.308 -0.348 -0.807 1.00 91.50 76 GLY A CA 1
ATOM 600 C C . GLY A 1 76 ? 0.658 0.696 -1.381 1.00 91.50 76 GLY A C 1
ATOM 601 O O . GLY A 1 76 ? 1.332 0.436 -2.361 1.00 91.50 76 GLY A O 1
ATOM 602 N N . HIS A 1 77 ? 0.710 1.896 -0.796 1.00 91.56 77 HIS A N 1
ATOM 603 C CA . HIS A 1 77 ? 1.704 2.922 -1.118 1.00 91.56 77 HIS A CA 1
ATOM 604 C C . HIS A 1 77 ? 2.435 3.310 0.167 1.00 91.56 77 HIS A C 1
ATOM 606 O O . HIS A 1 77 ? 1.830 3.866 1.093 1.00 91.56 77 HIS A O 1
ATOM 612 N N . TYR A 1 78 ? 3.719 2.962 0.276 1.00 91.75 78 TYR A N 1
ATOM 613 C CA . TYR A 1 78 ? 4.460 3.024 1.546 1.00 91.75 78 TYR A CA 1
ATOM 614 C C . TYR A 1 78 ? 4.484 4.402 2.219 1.00 91.75 78 TYR A C 1
ATOM 616 O O . TYR A 1 78 ? 4.305 4.462 3.444 1.00 91.75 78 TYR A O 1
ATOM 624 N N . PRO A 1 79 ? 4.650 5.519 1.488 1.00 90.25 79 PRO A N 1
ATOM 625 C CA . PRO A 1 79 ? 4.651 6.846 2.093 1.00 90.25 79 PRO A CA 1
ATOM 626 C C . PRO A 1 79 ? 3.373 7.199 2.862 1.00 90.25 79 PRO A C 1
ATOM 628 O O . PRO A 1 79 ? 3.433 7.865 3.905 1.00 90.25 79 PRO A O 1
ATOM 631 N N . LEU A 1 80 ? 2.218 6.705 2.400 1.00 92.44 80 LEU A N 1
ATOM 632 C CA . LEU A 1 80 ? 0.920 7.007 3.004 1.00 92.44 80 LEU A CA 1
ATOM 633 C C . LEU A 1 80 ? 0.706 6.311 4.344 1.00 92.44 80 LEU A C 1
ATOM 635 O O . LEU A 1 80 ? -0.064 6.820 5.161 1.00 92.44 80 LEU A O 1
ATOM 639 N N . LYS A 1 81 ? 1.417 5.215 4.636 1.00 95.19 81 LYS A N 1
ATOM 640 C CA . LYS A 1 81 ? 1.248 4.477 5.897 1.00 95.19 81 LYS A CA 1
ATOM 641 C C . LYS A 1 81 ? 1.396 5.398 7.115 1.00 95.19 81 LYS A C 1
ATOM 643 O O . LYS A 1 81 ? 0.545 5.406 8.001 1.00 95.19 81 LYS A O 1
ATOM 648 N N . LYS A 1 82 ? 2.433 6.247 7.129 1.00 94.56 82 LYS A N 1
ATOM 649 C CA . LYS A 1 82 ? 2.668 7.211 8.223 1.00 94.56 82 LYS A CA 1
ATOM 650 C C . LYS A 1 82 ? 1.565 8.267 8.325 1.00 94.56 82 LYS A C 1
ATOM 652 O O . LYS A 1 82 ? 1.336 8.829 9.396 1.00 94.56 82 LYS A O 1
ATOM 657 N N . TRP A 1 83 ? 0.902 8.586 7.215 1.00 95.62 83 TRP A N 1
ATOM 658 C CA . TRP A 1 83 ? -0.202 9.539 7.212 1.00 95.62 83 TRP A CA 1
ATOM 659 C C . TRP A 1 83 ? -1.437 8.889 7.831 1.00 95.62 83 TRP A C 1
ATOM 661 O O . TRP A 1 83 ? -2.009 9.479 8.747 1.00 95.62 83 TRP A O 1
ATOM 671 N N . VAL A 1 84 ? -1.765 7.651 7.434 1.00 97.38 84 VAL A N 1
ATOM 672 C CA . VAL A 1 84 ? -2.836 6.847 8.049 1.00 97.38 84 VAL A CA 1
ATOM 673 C C . VAL A 1 84 ? -2.609 6.690 9.555 1.00 97.38 84 VAL A C 1
ATOM 675 O O . VAL A 1 84 ? -3.530 6.943 10.332 1.00 97.38 84 VAL A O 1
ATOM 678 N N . ASP A 1 85 ? -1.381 6.366 9.980 1.00 98.00 85 ASP A N 1
ATOM 679 C CA . ASP A 1 85 ? -1.024 6.224 11.400 1.00 98.00 85 ASP A CA 1
ATOM 680 C C . ASP A 1 85 ? -1.372 7.488 12.209 1.00 98.00 85 ASP A C 1
ATOM 682 O O . ASP A 1 85 ? -1.884 7.390 13.322 1.00 98.00 85 ASP A O 1
ATOM 686 N N . GLY A 1 86 ? -1.169 8.687 11.649 1.00 98.00 86 GLY A N 1
ATOM 687 C CA . GLY A 1 86 ? -1.544 9.938 12.315 1.00 98.00 86 GLY A CA 1
ATOM 688 C C . GLY A 1 86 ? -3.060 10.135 12.459 1.00 98.00 86 GLY A C 1
ATOM 689 O O . GLY A 1 86 ? -3.520 10.623 13.495 1.00 98.00 86 GLY A O 1
ATOM 690 N N . GLY A 1 87 ? -3.846 9.708 11.463 1.00 98.19 87 GLY A N 1
ATOM 691 C CA . GLY A 1 87 ? -5.312 9.690 11.544 1.00 98.19 87 GLY A CA 1
ATOM 692 C C . GLY A 1 87 ? -5.817 8.706 12.606 1.00 98.19 87 GLY A C 1
ATOM 693 O O . GLY A 1 87 ? -6.646 9.070 13.444 1.00 98.19 87 GLY A O 1
ATOM 694 N N . ILE A 1 88 ? -5.243 7.497 12.637 1.00 98.69 88 ILE A N 1
ATOM 695 C CA . ILE A 1 88 ? -5.521 6.470 13.654 1.00 98.69 88 ILE A CA 1
ATOM 696 C C . ILE A 1 88 ? -5.159 6.977 15.056 1.00 98.69 88 ILE A C 1
ATOM 698 O O . ILE A 1 88 ? -5.975 6.887 15.971 1.00 98.69 88 ILE A O 1
ATOM 702 N N . ALA A 1 89 ? -3.971 7.561 15.234 1.00 98.56 89 ALA A N 1
ATOM 703 C CA . ALA A 1 89 ? -3.517 8.072 16.526 1.00 98.56 89 ALA A CA 1
ATOM 704 C C . ALA A 1 89 ? -4.420 9.197 17.055 1.00 98.56 89 ALA A C 1
ATOM 706 O O . ALA A 1 89 ? -4.685 9.286 18.253 1.00 98.56 89 ALA A O 1
ATOM 707 N N . ARG A 1 90 ? -4.934 10.067 16.176 1.00 98.38 90 ARG A N 1
ATOM 708 C CA . ARG A 1 90 ? -5.951 11.056 16.557 1.00 98.38 90 ARG A CA 1
ATOM 709 C C . ARG A 1 90 ? -7.254 10.385 16.990 1.00 98.38 90 ARG A C 1
ATOM 711 O O . ARG A 1 90 ? -7.805 10.782 18.011 1.00 98.38 90 ARG A O 1
ATOM 718 N N . PHE A 1 91 ? -7.725 9.394 16.240 1.00 98.69 91 PHE A N 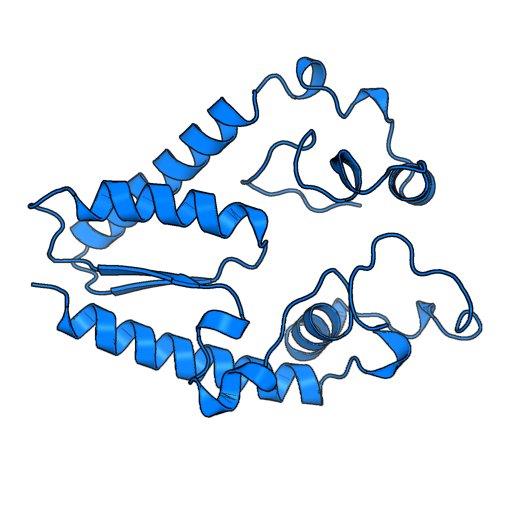1
ATOM 719 C CA . PHE A 1 91 ? -8.950 8.658 16.550 1.00 98.69 91 PHE A CA 1
ATOM 720 C C . PHE A 1 91 ? -8.863 7.931 17.906 1.00 98.69 91 PHE A C 1
ATOM 722 O O . PHE A 1 91 ? -9.747 8.092 18.743 1.00 98.69 91 PHE A O 1
ATOM 729 N N . HIS A 1 92 ? -7.759 7.227 18.183 1.00 98.44 92 HIS A N 1
ATOM 730 C CA . HIS A 1 92 ? -7.555 6.481 19.437 1.00 98.44 92 HIS A CA 1
ATOM 731 C C . HIS A 1 92 ? -7.407 7.343 20.694 1.00 98.44 92 HIS A C 1
ATOM 733 O O . HIS A 1 92 ? -7.570 6.815 21.790 1.00 98.44 92 HIS A O 1
ATOM 739 N N . ARG A 1 93 ? -7.111 8.643 20.567 1.00 98.19 93 ARG A N 1
ATOM 740 C CA . ARG A 1 93 ? -7.036 9.567 21.715 1.00 98.19 93 ARG A CA 1
ATOM 741 C C . ARG A 1 93 ? -8.404 9.964 22.273 1.00 98.19 93 ARG A C 1
ATOM 743 O O . ARG A 1 93 ? -8.464 10.578 23.333 1.00 98.19 93 ARG A O 1
ATOM 750 N N . ILE A 1 94 ? -9.492 9.668 21.566 1.00 98.25 94 ILE A N 1
ATOM 751 C CA . ILE A 1 94 ? -10.836 10.111 21.935 1.00 98.25 94 ILE A CA 1
ATOM 752 C C . ILE A 1 94 ? -11.567 8.983 22.667 1.00 98.25 94 ILE A C 1
ATOM 754 O O . ILE A 1 94 ? -11.867 7.944 22.084 1.00 98.25 94 ILE A O 1
ATOM 758 N N . GLU A 1 95 ? -11.917 9.223 23.932 1.00 97.25 95 GLU A N 1
ATOM 759 C CA . GLU A 1 95 ? -12.516 8.228 24.835 1.00 97.25 95 GLU A CA 1
ATOM 760 C C . GLU A 1 95 ? -13.767 7.549 24.268 1.00 97.25 95 GLU A C 1
ATOM 762 O O . GLU A 1 95 ? -13.870 6.325 24.254 1.00 97.25 95 GLU A O 1
ATOM 767 N N . ARG A 1 96 ? -14.698 8.341 23.722 1.00 97.38 96 ARG A N 1
ATOM 768 C CA . ARG A 1 96 ? -15.967 7.833 23.171 1.00 97.38 96 ARG A CA 1
ATOM 769 C C . ARG A 1 96 ? -15.799 6.873 21.985 1.00 97.38 96 ARG A C 1
ATOM 771 O O . ARG A 1 96 ? -16.764 6.233 21.595 1.00 97.38 96 ARG A O 1
ATOM 778 N N . PHE A 1 97 ? -14.602 6.774 21.405 1.00 98.25 97 PHE A N 1
ATOM 779 C CA . PHE A 1 97 ? -14.311 5.906 20.263 1.00 98.25 97 PHE A CA 1
ATOM 780 C C . PHE A 1 97 ? -13.591 4.602 20.650 1.00 98.25 97 PHE A C 1
ATOM 782 O O . PHE A 1 97 ? -13.191 3.839 19.771 1.00 98.25 97 PHE A O 1
ATOM 789 N N . ARG A 1 98 ? -13.447 4.298 21.952 1.00 97.25 98 ARG A N 1
ATOM 790 C CA . ARG A 1 98 ? -12.780 3.071 22.442 1.00 97.25 98 ARG A CA 1
ATOM 791 C C . ARG A 1 98 ? -13.413 1.756 21.974 1.00 97.25 98 ARG A C 1
ATOM 793 O O . ARG A 1 98 ? -12.711 0.747 21.912 1.00 97.25 98 ARG A O 1
ATOM 800 N N . GLY A 1 99 ? -14.676 1.800 21.549 1.00 97.88 99 GLY A N 1
ATOM 801 C CA . GLY A 1 99 ? -15.378 0.670 20.945 1.00 97.88 99 GLY A CA 1
ATOM 802 C C . GLY A 1 99 ? -14.844 0.230 19.580 1.00 97.88 99 GLY A C 1
ATOM 803 O O . GLY A 1 99 ? -15.296 -0.796 19.084 1.00 97.88 99 GLY A O 1
ATOM 804 N N . THR A 1 100 ? -13.899 0.958 18.974 1.00 98.69 100 THR A N 1
ATOM 805 C CA . THR A 1 100 ? -13.261 0.591 17.701 1.00 98.69 100 THR A CA 1
ATOM 806 C C . THR A 1 100 ? -11.745 0.704 17.810 1.00 98.69 100 THR A C 1
ATOM 808 O O . THR A 1 100 ? -11.203 1.729 18.228 1.00 98.69 100 THR A O 1
ATOM 811 N N . ARG A 1 101 ? -11.027 -0.327 17.362 1.00 98.69 101 ARG A N 1
ATOM 812 C CA . ARG A 1 101 ? -9.563 -0.326 17.254 1.00 98.69 101 ARG A CA 1
ATOM 813 C C . ARG A 1 101 ? -9.149 -0.413 15.792 1.00 98.69 101 ARG A C 1
ATOM 815 O O . ARG A 1 101 ? -9.817 -1.040 14.977 1.00 98.69 101 ARG A O 1
ATOM 822 N N . ALA A 1 102 ? -8.052 0.251 15.451 1.00 98.62 102 ALA A N 1
ATOM 823 C CA . ALA A 1 102 ? -7.611 0.394 14.070 1.00 98.62 102 ALA A CA 1
ATOM 824 C C . ALA A 1 102 ? -6.103 0.187 13.955 1.00 98.62 102 ALA A C 1
ATOM 826 O O . ALA A 1 102 ? -5.355 0.575 14.850 1.00 98.62 102 ALA A O 1
ATOM 827 N N . TYR A 1 103 ? -5.662 -0.401 12.850 1.00 98.62 103 TYR A N 1
ATOM 828 C CA . TYR A 1 103 ? -4.251 -0.627 12.555 1.00 98.62 103 TYR A CA 1
ATOM 829 C C . TYR A 1 103 ? -3.984 -0.414 11.068 1.00 98.62 103 TYR A C 1
ATOM 831 O O . TYR A 1 103 ? -4.768 -0.871 10.238 1.00 98.62 103 TYR A O 1
ATOM 839 N N . CYS A 1 104 ? -2.864 0.232 10.738 1.00 98.44 104 CYS A N 1
ATOM 840 C CA . CYS A 1 104 ? -2.378 0.338 9.368 1.00 98.44 104 CYS A CA 1
ATOM 841 C C . CYS A 1 104 ? -1.091 -0.470 9.193 1.00 98.44 104 CYS A C 1
ATOM 843 O O . CYS A 1 104 ? -0.057 -0.156 9.792 1.00 98.44 104 CYS A O 1
ATOM 845 N N . GLY A 1 105 ? -1.154 -1.486 8.338 1.00 97.00 105 GLY A N 1
ATOM 846 C CA . GLY A 1 105 ? -0.002 -2.251 7.878 1.00 97.00 105 GLY A CA 1
ATOM 847 C C . GLY A 1 105 ? 0.340 -1.933 6.425 1.00 97.00 105 GLY A C 1
ATOM 848 O O . GLY A 1 105 ? -0.439 -1.302 5.714 1.00 97.00 105 GLY A O 1
ATOM 849 N N . ILE A 1 106 ? 1.516 -2.388 6.010 1.00 96.00 106 ILE A N 1
ATOM 850 C CA . ILE A 1 106 ? 1.840 -2.664 4.603 1.00 96.00 106 ILE A CA 1
ATOM 851 C C . ILE A 1 106 ? 1.959 -4.194 4.485 1.00 96.00 106 ILE A C 1
ATOM 853 O O . ILE A 1 106 ? 1.767 -4.894 5.488 1.00 96.00 106 ILE A O 1
ATOM 857 N N . GLU A 1 107 ? 2.230 -4.725 3.303 1.00 93.88 107 GLU A N 1
ATOM 858 C CA . GLU A 1 107 ? 2.155 -6.154 2.960 1.00 93.88 107 GLU A CA 1
ATOM 859 C C . GLU A 1 107 ? 2.884 -7.013 3.998 1.00 93.88 107 GLU A C 1
ATOM 861 O O . GLU A 1 107 ? 2.293 -7.891 4.622 1.00 93.88 107 GLU A O 1
ATOM 866 N N . PHE A 1 108 ? 4.140 -6.681 4.290 1.00 92.69 108 PHE A N 1
ATOM 867 C CA . PHE A 1 108 ? 5.003 -7.454 5.185 1.00 92.69 108 PHE A CA 1
ATOM 868 C C . PHE A 1 108 ? 4.813 -7.173 6.686 1.00 92.69 108 PHE A C 1
ATOM 870 O O . PHE A 1 108 ? 5.460 -7.800 7.527 1.00 92.69 108 PHE A O 1
ATOM 877 N N . HIS A 1 109 ? 3.902 -6.270 7.066 1.00 96.50 109 HIS A N 1
ATOM 878 C CA . HIS A 1 109 ? 3.546 -6.056 8.475 1.00 96.50 109 HIS A CA 1
ATOM 879 C C . HIS A 1 109 ? 2.498 -7.043 8.999 1.00 96.50 109 HIS A C 1
ATOM 881 O O . HIS A 1 109 ? 2.397 -7.234 10.213 1.00 96.50 109 HIS A O 1
ATOM 887 N N . TYR A 1 110 ? 1.694 -7.630 8.112 1.00 97.19 110 TYR A N 1
ATOM 888 C CA . TYR A 1 110 ? 0.606 -8.529 8.494 1.00 97.19 110 TYR A CA 1
ATOM 889 C C . TYR A 1 110 ? 1.026 -9.981 8.749 1.00 97.19 110 TYR A C 1
ATOM 891 O O . TYR A 1 110 ? 0.505 -10.556 9.710 1.00 97.19 110 TYR A O 1
ATOM 899 N N . PRO A 1 111 ? 1.919 -10.597 7.948 1.00 97.12 111 PRO A N 1
ATOM 900 C CA . PRO A 1 111 ? 2.400 -11.946 8.209 1.00 97.12 111 PRO A CA 1
ATOM 901 C C . PRO A 1 111 ? 2.960 -12.113 9.627 1.00 97.12 111 PRO A C 1
ATOM 903 O O . PRO A 1 111 ? 3.514 -11.181 10.222 1.00 97.12 111 PRO A O 1
ATOM 906 N N . GLN A 1 112 ? 2.828 -13.331 10.157 1.00 94.25 112 GLN A N 1
ATOM 907 C CA . GLN A 1 112 ? 3.427 -13.700 11.441 1.00 94.25 112 GLN A CA 1
ATOM 908 C C . GLN A 1 112 ? 4.957 -13.565 11.376 1.00 94.25 112 GLN A C 1
ATOM 910 O O . GLN A 1 112 ? 5.512 -13.664 10.278 1.00 94.25 112 GLN A O 1
ATOM 915 N N . PRO A 1 113 ? 5.650 -13.316 12.505 1.00 93.44 113 PRO A N 1
ATOM 916 C CA . PRO A 1 113 ? 7.095 -13.081 12.524 1.00 93.44 113 PRO A CA 1
ATOM 917 C C . PRO A 1 113 ? 7.920 -14.094 11.714 1.00 93.44 113 PRO A C 1
ATOM 919 O O . PRO A 1 113 ? 8.777 -13.688 10.933 1.00 93.44 113 PRO A O 1
ATOM 922 N N . GLU A 1 114 ? 7.605 -15.383 11.830 1.00 93.94 114 GLU A N 1
ATOM 923 C CA . GLU A 1 114 ? 8.248 -16.502 11.131 1.00 93.94 114 GLU A CA 1
ATOM 924 C C . GLU A 1 114 ? 8.008 -16.528 9.608 1.00 93.94 114 GLU A C 1
ATOM 926 O O . GLU A 1 114 ? 8.751 -17.166 8.861 1.00 93.94 114 GLU A O 1
ATOM 931 N N . ASP A 1 115 ? 6.987 -15.813 9.134 1.00 94.50 115 ASP A N 1
ATOM 932 C CA . ASP A 1 115 ? 6.574 -15.751 7.732 1.00 94.50 115 ASP A CA 1
ATOM 933 C C . ASP A 1 115 ? 6.881 -14.395 7.073 1.00 94.50 115 ASP A C 1
ATOM 935 O O . ASP A 1 115 ? 6.672 -14.247 5.869 1.00 94.50 115 ASP A O 1
ATOM 939 N N . ARG A 1 116 ? 7.406 -13.403 7.809 1.00 90.19 116 ARG A N 1
ATOM 940 C CA . ARG A 1 116 ? 7.659 -12.049 7.271 1.00 90.19 116 ARG A CA 1
ATOM 941 C C . ARG A 1 116 ? 8.612 -12.029 6.083 1.00 90.19 116 ARG A C 1
ATOM 943 O O . ARG A 1 116 ? 8.416 -11.243 5.173 1.00 90.19 116 ARG A O 1
ATOM 950 N N . ALA A 1 117 ? 9.601 -12.917 6.051 1.00 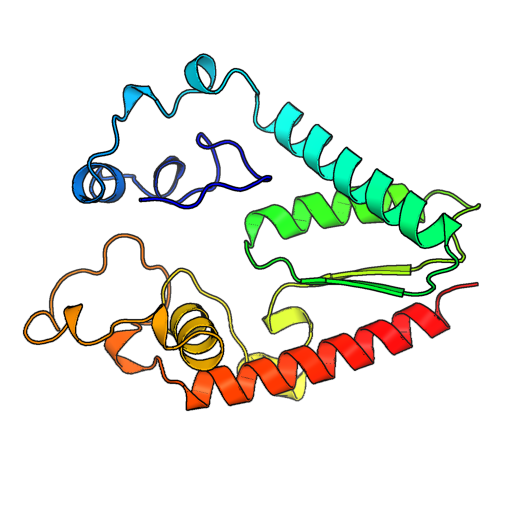91.56 117 ALA A N 1
ATOM 951 C CA . ALA A 1 117 ? 10.524 -13.016 4.919 1.00 91.56 117 ALA A CA 1
ATOM 952 C C . ALA A 1 117 ? 9.866 -13.576 3.637 1.00 91.56 117 ALA A C 1
ATOM 954 O O . ALA A 1 117 ? 10.477 -13.552 2.573 1.00 91.56 117 ALA A O 1
ATOM 955 N N . LYS A 1 118 ? 8.635 -14.102 3.725 1.00 95.25 118 LYS A N 1
ATOM 956 C CA . LYS A 1 118 ? 7.911 -14.754 2.619 1.00 95.25 118 LYS A CA 1
ATOM 957 C C . LYS A 1 118 ? 6.861 -13.853 1.961 1.00 95.25 118 LYS A C 1
ATOM 959 O O . LYS A 1 118 ? 6.158 -14.306 1.060 1.00 95.25 118 LYS A O 1
ATOM 964 N N . ALA A 1 119 ? 6.735 -12.609 2.410 1.00 95.62 119 ALA A N 1
ATOM 965 C CA . ALA A 1 119 ? 5.967 -11.566 1.747 1.00 95.62 119 ALA A CA 1
ATOM 966 C C . ALA A 1 119 ? 6.766 -10.274 1.879 1.00 95.62 119 ALA A C 1
ATOM 968 O O . ALA A 1 119 ? 7.026 -9.841 2.996 1.00 95.62 119 ALA A O 1
ATOM 969 N N . GLY A 1 120 ? 7.192 -9.702 0.759 1.00 94.75 120 GLY A N 1
ATOM 970 C CA . GLY A 1 120 ? 7.995 -8.48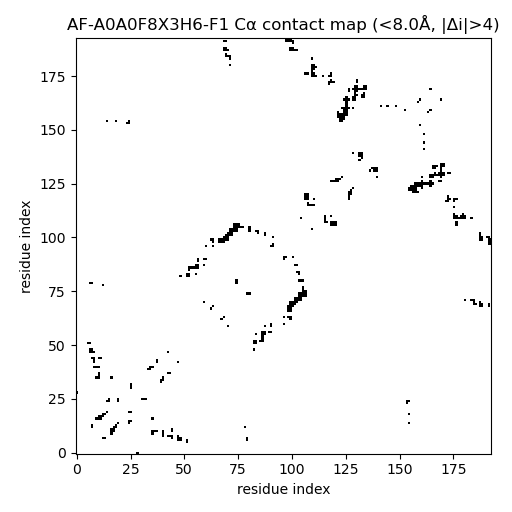4 0.742 1.00 94.75 120 GLY A CA 1
ATOM 971 C C . GLY A 1 120 ? 7.237 -7.282 0.200 1.00 94.75 120 GLY A C 1
ATOM 972 O O . GLY A 1 120 ? 6.022 -7.320 -0.001 1.00 94.75 120 GLY A O 1
ATOM 973 N N . GLY A 1 121 ? 7.987 -6.215 -0.026 1.00 94.25 121 GLY A N 1
ATOM 974 C CA . GLY A 1 121 ? 7.515 -5.006 -0.671 1.00 94.25 121 GLY A CA 1
ATOM 975 C C . GLY A 1 121 ? 8.659 -4.371 -1.448 1.00 94.25 121 GLY A C 1
ATOM 976 O O . GLY A 1 121 ? 9.809 -4.399 -1.006 1.00 94.25 121 GLY A O 1
ATOM 977 N N . ASP A 1 122 ? 8.341 -3.850 -2.621 1.00 95.62 122 ASP A N 1
ATOM 978 C CA . ASP A 1 122 ? 9.236 -3.132 -3.519 1.00 95.62 122 ASP A CA 1
ATOM 979 C C . ASP A 1 122 ? 8.430 -2.098 -4.323 1.00 95.62 122 ASP A C 1
ATOM 981 O O . ASP A 1 122 ? 7.333 -1.746 -3.889 1.00 95.62 122 ASP A O 1
ATOM 985 N N . HIS A 1 123 ? 8.984 -1.555 -5.410 1.00 94.31 123 HIS A N 1
ATOM 986 C CA . HIS A 1 123 ? 8.272 -0.663 -6.325 1.00 94.31 123 HIS A CA 1
ATOM 987 C C . HIS A 1 123 ? 8.392 -1.157 -7.769 1.00 94.31 123 HIS A C 1
ATOM 989 O O . HIS A 1 123 ? 9.487 -1.138 -8.340 1.00 94.31 123 HIS A O 1
ATOM 995 N N . ALA A 1 124 ? 7.273 -1.606 -8.342 1.00 94.50 124 ALA A N 1
ATOM 996 C CA . ALA A 1 124 ? 7.159 -2.214 -9.669 1.00 94.50 124 ALA A CA 1
ATOM 997 C C . ALA A 1 124 ? 8.165 -3.359 -9.922 1.00 94.50 124 ALA A C 1
ATOM 999 O O . ALA A 1 124 ? 8.551 -3.625 -11.060 1.00 94.50 124 ALA A O 1
ATOM 1000 N N . ALA A 1 125 ? 8.606 -4.029 -8.856 1.00 96.25 125 ALA A N 1
ATOM 1001 C CA . ALA A 1 125 ? 9.634 -5.063 -8.883 1.00 96.25 125 ALA A CA 1
ATOM 1002 C C . ALA A 1 125 ? 9.004 -6.446 -8.632 1.00 96.25 125 ALA A C 1
ATOM 1004 O O . ALA A 1 125 ? 7.811 -6.643 -8.892 1.00 96.25 125 ALA A O 1
ATOM 1005 N N . VAL A 1 126 ? 9.800 -7.438 -8.222 1.00 97.75 126 VAL A N 1
ATOM 1006 C CA . VAL A 1 126 ? 9.357 -8.829 -8.018 1.00 97.75 126 VAL A CA 1
ATOM 1007 C C . VAL A 1 126 ? 8.058 -8.944 -7.216 1.00 97.75 126 VAL A C 1
ATOM 1009 O O . VAL A 1 126 ? 7.160 -9.670 -7.647 1.00 97.75 126 VAL A O 1
ATOM 1012 N N . TRP A 1 127 ? 7.932 -8.273 -6.071 1.00 97.88 127 TRP A N 1
ATOM 1013 C CA . TRP A 1 127 ? 6.792 -8.424 -5.167 1.00 97.88 127 TRP A CA 1
ATOM 1014 C C . TRP A 1 127 ? 5.530 -7.782 -5.724 1.00 97.88 127 TRP A C 1
ATOM 1016 O O . TRP A 1 127 ? 4.541 -8.494 -5.903 1.00 97.88 127 TRP A O 1
ATOM 1026 N N . GLU A 1 128 ? 5.555 -6.485 -6.046 1.00 97.62 128 GLU A N 1
ATOM 1027 C CA . GLU A 1 128 ? 4.376 -5.795 -6.587 1.00 97.62 128 GLU A CA 1
ATOM 1028 C C . GLU A 1 128 ? 3.903 -6.423 -7.906 1.00 97.62 128 GLU A C 1
ATOM 1030 O O . GLU A 1 128 ? 2.702 -6.656 -8.080 1.00 97.62 128 GLU A O 1
ATOM 1035 N N . THR A 1 129 ? 4.840 -6.801 -8.788 1.00 98.00 129 THR A N 1
ATOM 1036 C CA . THR A 1 129 ? 4.514 -7.507 -10.038 1.00 98.00 129 THR A CA 1
ATOM 1037 C C . THR A 1 129 ? 3.879 -8.859 -9.743 1.00 98.00 129 THR A C 1
ATOM 1039 O O . THR A 1 129 ? 2.842 -9.179 -10.311 1.00 98.00 129 THR A O 1
ATOM 1042 N N . SER A 1 130 ? 4.435 -9.649 -8.818 1.00 98.50 130 SER A N 1
ATOM 1043 C CA . SER A 1 130 ? 3.863 -10.952 -8.452 1.00 98.50 130 SER A CA 1
ATOM 1044 C C . SER A 1 130 ? 2.466 -10.831 -7.845 1.00 98.50 130 SER A C 1
ATOM 1046 O O . SER A 1 130 ? 1.587 -11.633 -8.169 1.00 98.50 130 SER A O 1
ATOM 1048 N N . TYR A 1 131 ? 2.244 -9.844 -6.969 1.00 98.31 131 TYR A N 1
ATOM 1049 C CA . TYR A 1 131 ? 0.935 -9.585 -6.368 1.00 98.31 131 TYR A CA 1
ATOM 1050 C C . TYR A 1 131 ? -0.096 -9.249 -7.436 1.00 98.31 131 TYR A C 1
ATOM 1052 O O . TYR A 1 131 ? -1.153 -9.884 -7.483 1.00 98.31 131 TYR A O 1
ATOM 1060 N N . LEU A 1 132 ? 0.219 -8.294 -8.315 1.00 98.00 132 LEU A N 1
ATOM 1061 C CA . LEU A 1 132 ? -0.695 -7.887 -9.373 1.00 98.00 132 LEU A CA 1
ATOM 1062 C C . LEU A 1 132 ? -0.919 -9.020 -10.374 1.00 98.00 132 LEU A C 1
ATOM 1064 O O . LEU A 1 132 ? -2.059 -9.268 -10.738 1.00 98.00 132 LEU A O 1
ATOM 1068 N N . TRP A 1 133 ? 0.121 -9.767 -10.743 1.00 98.19 133 TRP A N 1
ATOM 1069 C CA . TRP A 1 133 ? 0.005 -10.873 -11.693 1.00 98.19 133 TRP A CA 1
ATOM 1070 C C . TRP A 1 133 ? -0.891 -11.992 -11.158 1.00 98.19 133 TRP A C 1
ATOM 1072 O O . TRP A 1 133 ? -1.698 -12.553 -11.894 1.00 98.19 133 TRP A O 1
ATOM 1082 N N . TYR A 1 134 ? -0.808 -12.294 -9.861 1.00 98.56 134 TYR A N 1
ATOM 1083 C CA . TYR A 1 134 ? -1.719 -13.248 -9.234 1.00 98.56 134 TYR A CA 1
ATOM 1084 C C . TYR A 1 134 ? -3.163 -12.727 -9.152 1.00 98.56 134 TYR A C 1
ATOM 1086 O O . TYR A 1 134 ? -4.098 -13.471 -9.445 1.00 98.56 134 TYR A O 1
ATOM 1094 N N . LEU A 1 135 ? -3.361 -11.475 -8.727 1.00 98.12 135 LEU A N 1
ATOM 1095 C CA . LEU A 1 135 ? -4.696 -10.925 -8.456 1.00 98.12 135 LEU A CA 1
ATOM 1096 C C . LEU A 1 135 ? -5.437 -10.476 -9.723 1.00 98.12 135 LEU A C 1
ATOM 1098 O O . LEU A 1 135 ? -6.664 -10.547 -9.775 1.00 98.12 135 LEU A O 1
ATOM 1102 N N . ARG A 1 136 ? -4.694 -9.970 -10.707 1.00 97.81 136 ARG A N 1
ATOM 1103 C CA . ARG A 1 136 ? -5.144 -9.361 -11.964 1.00 97.81 136 ARG A CA 1
ATOM 1104 C C . ARG A 1 136 ? -4.137 -9.676 -13.074 1.00 97.81 136 ARG A C 1
ATOM 1106 O O . ARG A 1 136 ? -3.412 -8.786 -13.522 1.00 97.81 136 ARG A O 1
ATOM 1113 N N . PRO A 1 137 ? -4.067 -10.942 -13.521 1.00 96.94 137 PRO A N 1
ATOM 1114 C CA . PRO A 1 137 ? -3.121 -11.346 -14.558 1.00 96.94 137 PRO A CA 1
ATOM 1115 C C . PRO A 1 137 ? -3.304 -10.575 -15.868 1.00 96.94 137 PRO A C 1
ATOM 1117 O O . PRO A 1 137 ? -2.345 -10.382 -16.598 1.00 96.94 137 PRO A O 1
ATOM 1120 N N . ASP A 1 138 ? -4.510 -10.076 -16.133 1.00 97.06 138 ASP A N 1
ATOM 1121 C CA . ASP A 1 138 ? -4.841 -9.222 -17.272 1.00 97.06 138 ASP A CA 1
ATOM 1122 C C . ASP A 1 138 ? -4.190 -7.826 -17.222 1.00 97.06 138 ASP A C 1
ATOM 1124 O O . ASP A 1 138 ? -4.190 -7.108 -18.217 1.00 97.06 138 ASP A O 1
ATOM 1128 N N . CYS A 1 139 ? -3.637 -7.429 -16.073 1.00 96.31 139 CYS A N 1
ATOM 1129 C CA . CYS A 1 139 ? -2.941 -6.156 -15.875 1.00 96.31 139 CYS A CA 1
ATOM 1130 C C . CYS A 1 139 ? -1.409 -6.290 -15.872 1.00 96.31 139 CYS A C 1
ATOM 1132 O O . CYS A 1 139 ? -0.725 -5.290 -15.655 1.00 96.31 139 CYS A O 1
ATOM 1134 N N . VAL A 1 140 ? -0.865 -7.495 -16.080 1.00 96.88 140 VAL A N 1
ATOM 1135 C CA . VAL A 1 140 ? 0.582 -7.737 -16.137 1.00 96.88 140 VAL A CA 1
ATOM 1136 C C . VAL A 1 140 ? 0.930 -8.404 -17.457 1.00 96.88 140 VAL A C 1
ATOM 1138 O O . VAL A 1 140 ? 0.540 -9.538 -17.715 1.00 96.88 140 VAL A O 1
ATOM 1141 N N . ASP A 1 141 ? 1.717 -7.707 -18.269 1.00 95.94 141 ASP A N 1
ATOM 1142 C CA . ASP A 1 141 ? 2.277 -8.244 -19.503 1.00 95.94 141 ASP A CA 1
ATOM 1143 C C . ASP A 1 141 ? 3.799 -8.348 -19.369 1.00 95.94 141 ASP A C 1
ATOM 1145 O O . ASP A 1 141 ? 4.505 -7.346 -19.433 1.00 95.94 141 ASP A O 1
ATOM 1149 N N . MET A 1 142 ? 4.307 -9.567 -19.166 1.00 95.12 142 MET A N 1
ATOM 1150 C CA . MET A 1 142 ? 5.751 -9.828 -19.113 1.00 95.12 142 MET A CA 1
ATOM 1151 C C . MET A 1 142 ? 6.376 -10.005 -20.499 1.00 95.12 142 MET A C 1
ATOM 1153 O O . MET A 1 142 ? 7.602 -9.977 -20.616 1.00 95.12 142 MET A O 1
ATOM 1157 N N . SER A 1 143 ? 5.569 -10.168 -21.556 1.00 95.12 143 SER A N 1
ATOM 1158 C CA . SER A 1 143 ? 6.089 -10.342 -22.917 1.00 95.12 143 SER A CA 1
ATOM 1159 C C . SER A 1 143 ? 6.774 -9.077 -23.443 1.00 95.12 143 SER A C 1
ATOM 1161 O O . SER A 1 143 ? 7.654 -9.168 -24.296 1.00 95.12 143 SER A O 1
ATOM 1163 N N . VAL A 1 144 ? 6.468 -7.912 -22.857 1.00 93.31 144 VAL A N 1
ATOM 1164 C CA . VAL A 1 144 ? 7.120 -6.621 -23.148 1.00 93.31 144 VAL A CA 1
ATOM 1165 C C . VAL A 1 144 ? 8.635 -6.616 -22.914 1.00 93.31 144 VAL A C 1
ATOM 1167 O O . VAL A 1 144 ? 9.306 -5.691 -23.376 1.00 93.31 144 VAL A O 1
ATOM 1170 N N . PHE A 1 145 ? 9.163 -7.605 -22.183 1.00 93.94 145 PHE A N 1
ATOM 1171 C CA . PHE A 1 145 ? 10.589 -7.761 -21.895 1.00 93.94 145 PHE A CA 1
ATOM 1172 C C . PHE A 1 145 ? 11.313 -8.746 -22.821 1.00 93.94 145 PHE A C 1
ATOM 1174 O O . PHE A 1 145 ? 12.534 -8.845 -22.726 1.00 93.94 145 PHE A O 1
ATOM 1181 N N . LEU A 1 146 ? 10.605 -9.461 -23.705 1.00 93.50 146 LEU A N 1
ATOM 1182 C CA . LEU A 1 146 ? 11.234 -10.395 -24.643 1.00 93.50 146 LEU A CA 1
ATOM 1183 C C . LEU A 1 146 ? 12.180 -9.643 -25.589 1.00 93.50 146 LEU A C 1
ATOM 1185 O O . LEU A 1 146 ? 11.764 -8.701 -26.267 1.00 93.50 146 LEU A O 1
ATOM 1189 N N . GLY A 1 147 ? 13.448 -10.060 -25.631 1.00 93.81 147 GLY A N 1
ATOM 1190 C CA . GLY A 1 147 ? 14.503 -9.391 -26.402 1.00 93.81 147 GLY A CA 1
ATOM 1191 C C . GLY A 1 147 ? 14.996 -8.075 -25.787 1.00 93.81 147 GLY A C 1
ATOM 1192 O O . GLY A 1 147 ? 15.673 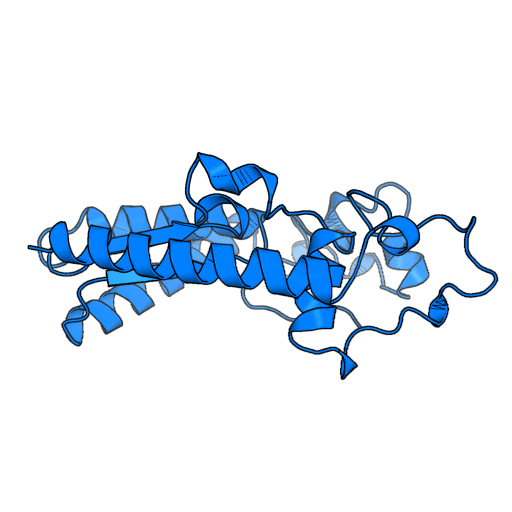-7.302 -26.463 1.00 93.81 147 GLY A O 1
ATOM 1193 N N . ARG A 1 148 ? 14.613 -7.790 -24.535 1.00 92.88 148 ARG A N 1
ATOM 1194 C CA . ARG A 1 148 ? 14.937 -6.574 -23.765 1.00 92.88 148 ARG A CA 1
ATOM 1195 C C . ARG A 1 148 ? 15.404 -6.928 -22.349 1.00 92.88 148 ARG A C 1
ATOM 1197 O O . ARG A 1 148 ? 15.188 -6.180 -21.390 1.00 92.88 148 ARG A O 1
ATOM 1204 N N . GLU A 1 149 ? 16.011 -8.100 -22.199 1.00 91.94 149 GLU A N 1
ATOM 1205 C CA . GLU A 1 149 ? 16.416 -8.680 -20.918 1.00 91.94 149 GLU A CA 1
ATOM 1206 C C . GLU A 1 149 ? 17.506 -7.852 -20.226 1.00 91.94 149 GLU A C 1
ATOM 1208 O O . GLU A 1 149 ? 17.500 -7.740 -19.002 1.00 91.94 149 GLU A O 1
ATOM 1213 N N . ASP A 1 150 ? 18.371 -7.199 -21.004 1.00 91.06 150 ASP A N 1
ATOM 1214 C CA . ASP A 1 150 ? 19.477 -6.380 -20.497 1.00 91.06 150 ASP A CA 1
ATOM 1215 C C . ASP A 1 150 ? 19.135 -4.882 -20.410 1.00 91.06 150 ASP A C 1
ATOM 1217 O O . ASP A 1 150 ? 19.942 -4.078 -19.939 1.00 91.06 150 ASP A O 1
ATOM 1221 N N . GLU A 1 151 ? 17.937 -4.470 -20.844 1.00 92.88 151 GLU A N 1
ATOM 1222 C CA . GLU A 1 151 ? 17.556 -3.059 -20.786 1.00 92.88 151 GLU A CA 1
ATOM 1223 C C . GLU A 1 151 ? 17.399 -2.574 -19.333 1.00 92.88 151 GLU A C 1
ATOM 1225 O O . GLU A 1 151 ? 16.814 -3.286 -18.503 1.00 92.88 151 GLU A O 1
ATOM 1230 N N . PRO A 1 152 ? 17.849 -1.344 -19.013 1.00 91.38 152 PRO A N 1
ATOM 1231 C CA . PRO A 1 152 ? 17.613 -0.737 -17.709 1.00 91.38 152 PRO A CA 1
ATOM 1232 C C . PRO A 1 152 ? 16.121 -0.569 -17.394 1.00 91.38 152 PRO A C 1
ATOM 1234 O O . PRO A 1 152 ? 15.335 -0.040 -18.189 1.00 91.38 152 PRO A O 1
ATOM 1237 N N . LEU A 1 153 ? 15.729 -0.958 -16.181 1.00 92.06 153 LEU A N 1
ATOM 1238 C CA . LEU A 1 153 ? 14.361 -0.807 -15.695 1.00 92.06 153 LEU A CA 1
ATOM 1239 C C . LEU A 1 153 ? 14.139 0.582 -15.089 1.00 92.06 153 LEU A C 1
ATOM 1241 O O . LEU A 1 153 ? 14.448 0.850 -13.932 1.00 92.06 153 LEU A O 1
ATOM 1245 N N . ILE A 1 154 ? 13.567 1.476 -15.892 1.00 90.38 154 ILE A N 1
ATOM 1246 C CA . ILE A 1 154 ? 13.204 2.834 -15.468 1.00 90.38 154 ILE A CA 1
ATOM 1247 C C . ILE A 1 154 ? 11.990 2.781 -14.534 1.00 90.38 154 ILE A C 1
ATOM 1249 O O . ILE A 1 154 ? 10.941 2.259 -14.913 1.00 90.38 154 ILE A O 1
ATOM 1253 N N . GLY A 1 155 ? 12.118 3.378 -13.347 1.00 88.75 155 GLY A N 1
ATOM 1254 C CA . GLY A 1 155 ? 11.032 3.479 -12.369 1.00 88.75 155 GLY A CA 1
ATOM 1255 C C . GLY A 1 155 ? 10.805 2.221 -11.528 1.00 88.75 155 GLY A C 1
ATOM 1256 O O . GLY A 1 155 ? 9.805 2.157 -10.826 1.00 88.75 155 GLY A O 1
ATOM 1257 N N . VAL A 1 156 ? 11.712 1.242 -11.572 1.00 92.38 156 VAL A N 1
ATOM 1258 C CA . VAL A 1 156 ? 11.656 0.031 -10.740 1.00 92.38 156 VAL A CA 1
ATOM 1259 C C . VAL A 1 156 ? 12.643 0.169 -9.582 1.00 92.38 156 VAL A C 1
ATOM 1261 O O . VAL A 1 156 ? 13.803 0.516 -9.795 1.00 92.38 156 VAL A O 1
ATOM 1264 N N . MET A 1 157 ? 12.205 -0.112 -8.354 1.00 92.12 157 MET A N 1
ATOM 1265 C CA . MET A 1 157 ? 13.085 -0.184 -7.181 1.00 92.12 157 MET A CA 1
ATOM 1266 C C . MET A 1 157 ? 12.864 -1.495 -6.438 1.00 92.12 157 MET A C 1
ATOM 1268 O O . MET A 1 157 ? 11.832 -1.681 -5.801 1.00 92.12 157 MET A O 1
ATOM 1272 N N . GLY A 1 158 ? 13.850 -2.387 -6.484 1.00 93.75 158 GLY A N 1
ATOM 1273 C CA . GLY A 1 158 ? 13.790 -3.702 -5.853 1.00 93.75 158 GLY A CA 1
ATOM 1274 C C . GLY A 1 158 ? 14.511 -4.748 -6.689 1.00 93.75 158 GLY A C 1
ATOM 1275 O O . GLY A 1 158 ? 15.363 -4.418 -7.513 1.00 93.75 158 GLY A O 1
ATOM 1276 N N . GLN A 1 159 ? 14.169 -6.016 -6.474 1.00 95.75 159 GLN A N 1
ATOM 1277 C CA . GLN A 1 159 ? 14.669 -7.093 -7.321 1.00 95.75 159 GLN A CA 1
ATOM 1278 C C . GLN A 1 159 ? 14.009 -7.025 -8.703 1.00 95.75 159 GLN A C 1
ATOM 1280 O O . GLN A 1 159 ? 12.811 -6.769 -8.812 1.00 95.75 159 GLN A O 1
ATOM 1285 N N . ASP A 1 160 ? 14.791 -7.298 -9.746 1.00 96.44 160 ASP A N 1
ATOM 1286 C CA . ASP A 1 160 ? 14.325 -7.320 -11.127 1.00 96.44 160 ASP A CA 1
ATOM 1287 C C . ASP A 1 160 ? 13.129 -8.284 -11.314 1.00 96.44 160 ASP A C 1
ATOM 1289 O O . ASP A 1 160 ? 13.290 -9.501 -11.121 1.00 96.44 160 ASP A O 1
ATOM 1293 N N . PRO A 1 161 ? 11.942 -7.782 -11.713 1.00 96.81 161 PRO A N 1
ATOM 1294 C CA . PRO A 1 161 ? 10.746 -8.599 -11.875 1.00 96.81 161 PRO A CA 1
ATOM 1295 C C . PRO A 1 161 ? 10.911 -9.687 -12.941 1.00 96.81 161 PRO A C 1
ATOM 1297 O O . PRO A 1 161 ? 10.308 -10.750 -12.800 1.00 96.81 161 PRO A O 1
ATOM 1300 N N . ARG A 1 162 ? 11.769 -9.488 -13.952 1.00 96.19 162 ARG A N 1
ATOM 1301 C CA . ARG A 1 162 ? 12.038 -10.469 -15.021 1.00 96.19 162 ARG A CA 1
ATOM 1302 C C . ARG A 1 162 ? 12.611 -11.778 -14.475 1.00 96.19 162 ARG A C 1
ATOM 1304 O O . ARG A 1 162 ? 12.415 -12.830 -15.069 1.00 96.19 162 ARG A O 1
ATOM 1311 N N . THR A 1 163 ? 13.301 -11.718 -13.335 1.00 92.88 163 THR A N 1
ATOM 1312 C CA . THR A 1 163 ? 14.047 -12.858 -12.773 1.00 92.88 163 THR A CA 1
ATOM 1313 C C . THR A 1 163 ? 13.294 -13.632 -11.695 1.00 92.88 163 THR A C 1
ATOM 1315 O O . THR A 1 163 ? 13.610 -14.793 -11.438 1.00 92.88 163 THR A O 1
ATOM 1318 N N . GLY A 1 164 ? 12.323 -13.001 -11.032 1.00 92.44 164 GLY A N 1
ATOM 1319 C CA . GLY A 1 164 ? 11.710 -13.564 -9.827 1.00 92.44 164 GLY A CA 1
ATOM 1320 C C . GLY A 1 164 ? 10.207 -13.360 -9.696 1.00 92.44 164 GLY A C 1
ATOM 1321 O O . GLY A 1 164 ? 9.591 -14.019 -8.853 1.00 92.44 164 GLY A O 1
ATOM 1322 N N . ALA A 1 165 ? 9.594 -12.482 -10.499 1.00 97.62 165 ALA A N 1
ATOM 1323 C CA . ALA A 1 165 ? 8.159 -12.265 -10.405 1.00 97.62 165 ALA A CA 1
ATOM 1324 C C . ALA A 1 165 ? 7.400 -13.491 -10.921 1.00 97.62 165 ALA A C 1
ATOM 1326 O O . ALA A 1 165 ? 7.713 -14.044 -11.973 1.00 97.62 165 ALA A O 1
ATOM 1327 N N . SER A 1 166 ? 6.386 -13.932 -10.180 1.00 98.06 166 SER A N 1
ATOM 1328 C CA . SER A 1 166 ? 5.543 -15.050 -10.600 1.00 98.06 166 SER A CA 1
ATOM 1329 C C . SER A 1 166 ? 4.187 -15.045 -9.906 1.00 98.06 166 SER A C 1
ATOM 1331 O O . SER A 1 166 ? 4.042 -14.614 -8.758 1.00 98.06 166 SER A O 1
ATOM 1333 N N . ILE A 1 167 ? 3.198 -15.635 -10.577 1.00 98.31 167 ILE A N 1
ATOM 1334 C CA . ILE A 1 167 ? 1.863 -15.882 -10.016 1.00 98.31 167 ILE A CA 1
ATOM 1335 C C . ILE A 1 167 ? 1.959 -16.696 -8.716 1.00 98.31 167 ILE A C 1
ATOM 1337 O O . ILE A 1 167 ? 1.260 -16.410 -7.745 1.00 98.31 167 ILE A O 1
ATOM 1341 N N . GLU A 1 168 ? 2.839 -17.701 -8.659 1.00 98.38 168 GLU A N 1
ATOM 1342 C CA . GLU A 1 168 ? 2.980 -18.561 -7.479 1.00 98.38 168 GLU A CA 1
ATOM 1343 C C . GLU A 1 168 ? 3.576 -17.816 -6.278 1.00 98.38 168 GLU A C 1
ATOM 1345 O O . GLU A 1 168 ? 3.145 -18.029 -5.139 1.00 98.38 168 GLU A O 1
ATOM 1350 N N . LEU A 1 169 ? 4.541 -16.918 -6.503 1.00 98.25 169 LEU A N 1
ATOM 1351 C CA . LEU A 1 169 ? 5.059 -16.052 -5.446 1.00 98.25 169 LEU A CA 1
ATOM 1352 C C . LEU A 1 169 ? 3.954 -15.140 -4.903 1.00 98.25 169 LEU A C 1
ATOM 1354 O O . LEU A 1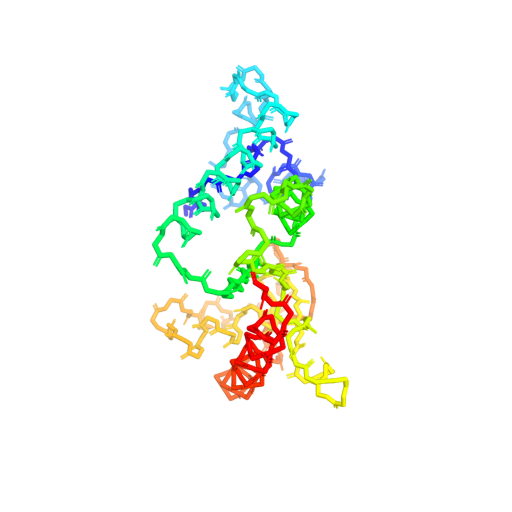 169 ? 3.721 -15.127 -3.691 1.00 98.25 169 LEU A O 1
ATOM 1358 N N . GLY A 1 170 ? 3.222 -14.467 -5.796 1.00 98.31 170 GLY A N 1
ATOM 1359 C CA . GLY A 1 170 ? 2.117 -13.582 -5.433 1.00 98.31 170 GLY A CA 1
ATOM 1360 C C . GLY A 1 170 ? 1.039 -14.309 -4.639 1.00 98.31 170 GLY A C 1
ATOM 1361 O O . GLY A 1 170 ? 0.667 -13.888 -3.544 1.00 98.31 170 GLY A O 1
ATOM 1362 N N . ARG A 1 171 ? 0.615 -15.482 -5.120 1.00 98.62 171 ARG A N 1
ATOM 1363 C CA . ARG A 1 171 ? -0.378 -16.334 -4.455 1.00 98.62 171 ARG A CA 1
ATOM 1364 C C . ARG A 1 171 ? 0.032 -16.716 -3.035 1.00 98.62 171 ARG A C 1
ATOM 1366 O O . ARG A 1 171 ? -0.792 -16.635 -2.120 1.00 98.62 171 ARG A O 1
ATOM 1373 N N . ARG A 1 172 ? 1.276 -17.170 -2.836 1.00 98.31 172 ARG A N 1
ATOM 1374 C CA . ARG A 1 172 ? 1.773 -17.589 -1.512 1.00 98.31 172 ARG A CA 1
ATOM 1375 C C . ARG A 1 172 ? 1.795 -16.420 -0.536 1.00 98.31 172 ARG A C 1
ATOM 1377 O O . ARG A 1 172 ? 1.262 -16.544 0.566 1.00 98.31 172 ARG A O 1
ATOM 1384 N N . ALA A 1 173 ? 2.342 -15.287 -0.951 1.00 97.94 173 ALA A N 1
ATOM 1385 C CA . ALA A 1 173 ? 2.435 -14.107 -0.107 1.00 97.94 173 ALA A CA 1
ATOM 1386 C C . ALA A 1 173 ? 1.059 -13.492 0.200 1.00 97.94 173 ALA A C 1
ATOM 1388 O O . ALA A 1 173 ? 0.765 -13.245 1.369 1.00 97.94 173 ALA A O 1
ATOM 1389 N N . CYS A 1 174 ? 0.154 -13.360 -0.780 1.00 98.19 174 CYS A N 1
ATOM 1390 C CA . CYS A 1 174 ? -1.216 -12.887 -0.538 1.00 98.19 174 CYS A CA 1
ATOM 1391 C C . CYS A 1 174 ? -1.947 -13.738 0.511 1.00 98.19 174 CYS A C 1
ATOM 1393 O O . CYS A 1 174 ? -2.626 -13.194 1.383 1.00 98.19 174 CYS A O 1
ATOM 1395 N N . LYS A 1 175 ? -1.773 -15.068 0.491 1.00 98.31 175 LYS A N 1
ATOM 1396 C CA . LYS A 1 175 ? -2.346 -15.957 1.518 1.00 98.31 175 LYS A CA 1
ATOM 1397 C C . LYS A 1 175 ? -1.814 -15.649 2.920 1.00 98.31 175 LYS A C 1
ATOM 1399 O O . LYS A 1 175 ? -2.596 -15.631 3.872 1.00 98.31 175 LYS A O 1
ATOM 1404 N N . LEU A 1 176 ? -0.513 -15.392 3.054 1.00 98.25 176 LEU A N 1
ATOM 1405 C CA . LEU A 1 176 ? 0.107 -15.023 4.331 1.00 98.25 176 LEU A CA 1
ATOM 1406 C C . LEU A 1 176 ? -0.391 -13.664 4.830 1.00 98.25 176 LEU A C 1
ATOM 1408 O O . LEU A 1 176 ? -0.738 -13.536 6.006 1.00 98.25 176 LEU A O 1
ATOM 1412 N N . ILE A 1 177 ? -0.494 -12.682 3.933 1.00 98.12 177 ILE A N 1
ATOM 1413 C CA . ILE A 1 177 ? -1.002 -11.341 4.236 1.00 98.12 177 ILE A CA 1
ATOM 1414 C C . ILE A 1 177 ? -2.447 -11.431 4.735 1.00 98.12 177 ILE A C 1
ATOM 1416 O O . ILE A 1 177 ? -2.738 -10.954 5.829 1.00 98.12 177 ILE A O 1
ATOM 1420 N N . VAL A 1 178 ? -3.340 -12.113 4.009 1.00 97.94 178 VAL A N 1
ATOM 142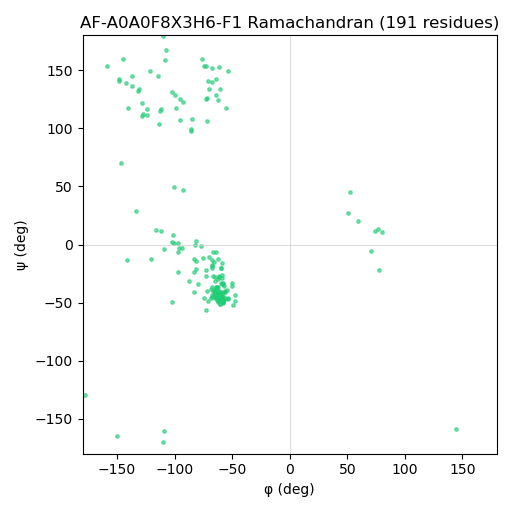1 C CA . VAL A 1 178 ? -4.754 -12.275 4.403 1.00 97.94 178 VAL A CA 1
ATOM 1422 C C . VAL A 1 178 ? -4.887 -13.008 5.742 1.00 97.94 178 VAL A C 1
ATOM 1424 O O . VAL A 1 178 ? -5.633 -12.563 6.619 1.00 97.94 178 VAL A O 1
ATOM 1427 N N . LYS A 1 179 ? -4.129 -14.096 5.949 1.00 98.00 179 LYS A N 1
ATOM 1428 C CA . LYS A 1 179 ? -4.089 -14.816 7.236 1.00 98.00 179 LYS A CA 1
ATOM 1429 C C . LYS A 1 179 ? -3.662 -13.883 8.377 1.00 98.00 179 LYS A C 1
ATOM 1431 O O . LYS A 1 179 ? -4.279 -13.889 9.446 1.00 98.00 179 LYS A O 1
ATOM 1436 N N . GLY A 1 180 ? -2.635 -13.072 8.139 1.00 98.12 180 GLY A N 1
ATOM 1437 C CA . GLY A 1 180 ? -2.121 -12.070 9.066 1.00 98.12 180 GLY A CA 1
ATOM 1438 C C . GLY A 1 180 ? -3.119 -10.956 9.380 1.00 98.12 180 GLY A C 1
ATOM 1439 O O . GLY A 1 180 ? -3.342 -10.632 10.546 1.00 98.12 180 GLY A O 1
ATOM 1440 N N . MET A 1 181 ? -3.795 -10.423 8.360 1.00 98.19 181 MET A N 1
ATOM 1441 C CA . MET A 1 181 ? -4.852 -9.419 8.508 1.00 98.19 181 MET A CA 1
ATOM 1442 C C . MET A 1 181 ? -6.014 -9.946 9.351 1.00 98.19 181 MET A C 1
ATOM 1444 O O . MET A 1 181 ? -6.459 -9.262 10.270 1.00 98.19 181 MET A O 1
ATOM 1448 N N . ALA A 1 182 ? -6.462 -11.182 9.113 1.00 98.12 182 ALA A N 1
ATOM 1449 C CA . ALA A 1 182 ? -7.514 -11.803 9.917 1.00 98.12 182 ALA A CA 1
ATOM 1450 C C . ALA A 1 182 ? -7.090 -11.989 11.386 1.00 98.12 182 ALA A C 1
ATOM 1452 O O . ALA A 1 182 ? -7.886 -11.765 12.300 1.00 98.12 182 ALA A O 1
ATOM 1453 N N . ALA A 1 183 ? -5.831 -12.367 11.633 1.00 98.06 183 ALA A N 1
ATOM 1454 C CA . ALA A 1 183 ? -5.286 -12.453 12.988 1.00 98.06 183 ALA A CA 1
ATOM 1455 C C . ALA A 1 183 ? -5.212 -11.074 13.664 1.00 98.06 183 ALA A C 1
ATOM 1457 O O . ALA A 1 183 ? -5.629 -10.933 14.814 1.00 98.06 183 ALA A O 1
ATOM 1458 N N . LYS A 1 184 ? -4.763 -10.043 12.936 1.00 98.38 184 LYS A N 1
ATOM 1459 C CA . LYS A 1 184 ? -4.738 -8.660 13.424 1.00 98.38 184 LYS A CA 1
ATOM 1460 C C . LYS A 1 184 ? -6.140 -8.156 13.757 1.00 98.38 184 LYS A C 1
ATOM 1462 O O . LYS A 1 184 ? -6.323 -7.568 14.814 1.00 98.38 184 LYS A O 1
ATOM 1467 N N . ALA A 1 185 ? -7.132 -8.427 12.913 1.00 98.38 185 ALA A N 1
ATOM 1468 C CA . ALA A 1 185 ? -8.517 -8.054 13.180 1.00 98.38 185 ALA A CA 1
ATOM 1469 C C . ALA A 1 185 ? -9.034 -8.684 14.484 1.00 98.38 185 ALA A C 1
ATOM 1471 O O . ALA A 1 185 ? -9.590 -7.974 15.314 1.00 98.38 185 ALA A O 1
ATOM 1472 N N . ARG A 1 186 ? -8.778 -9.981 14.719 1.00 98.44 186 ARG A N 1
ATOM 1473 C CA . ARG A 1 186 ? -9.137 -10.649 15.986 1.00 98.44 186 ARG A CA 1
ATOM 1474 C C . ARG A 1 186 ? -8.462 -10.014 17.201 1.00 98.44 186 ARG A C 1
ATOM 1476 O O . ARG A 1 186 ? -9.127 -9.802 18.209 1.00 98.44 186 ARG A O 1
ATOM 1483 N N . GLN A 1 187 ? -7.178 -9.672 17.092 1.00 98.31 187 GLN A N 1
ATOM 1484 C CA . GLN A 1 187 ? -6.471 -8.943 18.148 1.00 98.31 187 GLN A CA 1
ATOM 1485 C C . GLN A 1 187 ? -7.158 -7.600 18.449 1.00 98.31 187 GLN A C 1
ATOM 1487 O O . GLN A 1 187 ? -7.443 -7.298 19.602 1.00 98.31 187 GLN A O 1
ATOM 1492 N N . LEU A 1 188 ? -7.466 -6.814 17.415 1.00 98.50 188 LEU A N 1
ATOM 1493 C CA . LEU A 1 188 ? -8.112 -5.509 17.568 1.00 98.50 188 LEU A CA 1
ATOM 1494 C C . LEU A 1 188 ? -9.519 -5.615 18.173 1.00 98.50 188 LEU A C 1
ATOM 1496 O O . LEU A 1 188 ? -9.893 -4.758 18.966 1.00 98.50 188 LEU A O 1
ATOM 1500 N N . ILE A 1 189 ? -10.283 -6.662 17.835 1.00 98.50 189 ILE A N 1
ATOM 1501 C CA . ILE A 1 189 ? -11.592 -6.936 18.452 1.00 98.50 189 ILE A CA 1
ATOM 1502 C C . ILE A 1 189 ? -11.434 -7.157 19.959 1.00 98.50 189 ILE A C 1
ATOM 1504 O O . ILE A 1 189 ? -12.205 -6.592 20.725 1.00 98.50 189 ILE A O 1
ATOM 1508 N N . ALA A 1 190 ? -10.434 -7.933 20.387 1.00 98.12 190 ALA A N 1
ATOM 1509 C CA . ALA A 1 190 ? -10.183 -8.186 21.808 1.00 98.12 190 ALA A CA 1
ATOM 1510 C C . ALA A 1 190 ? -9.730 -6.927 22.577 1.00 98.12 190 ALA A C 1
ATOM 1512 O O . ALA A 1 190 ? -9.946 -6.821 23.781 1.00 98.12 190 ALA A O 1
ATOM 1513 N N . GLU A 1 191 ? -9.101 -5.970 21.890 1.00 96.94 191 GLU A N 1
ATOM 1514 C CA . GLU A 1 191 ? -8.700 -4.678 22.459 1.00 96.94 191 GLU A CA 1
ATOM 1515 C C . GLU A 1 191 ? -9.847 -3.652 22.517 1.00 96.94 191 GLU A C 1
ATOM 1517 O O . GLU A 1 191 ? -9.755 -2.679 23.272 1.00 96.94 191 GLU A O 1
ATOM 1522 N N . ALA A 1 192 ? -10.895 -3.820 21.705 1.00 95.62 192 ALA A N 1
ATOM 1523 C CA . ALA A 1 192 ? -12.044 -2.923 21.674 1.00 95.62 192 ALA A CA 1
ATOM 1524 C C . ALA A 1 192 ? -12.902 -3.129 22.931 1.00 95.62 192 ALA A C 1
ATOM 1526 O O . ALA A 1 192 ? -13.318 -4.247 23.227 1.00 95.62 192 ALA A O 1
ATOM 1527 N N . ARG A 1 193 ? -13.161 -2.043 23.664 1.00 80.06 193 ARG A N 1
ATOM 1528 C CA . ARG A 1 193 ? -13.949 -2.045 24.906 1.00 80.06 193 ARG A CA 1
ATOM 1529 C C . ARG A 1 193 ? -15.306 -1.404 24.673 1.00 80.06 193 ARG A C 1
ATOM 1531 O O . ARG A 1 193 ? -15.338 -0.352 23.996 1.00 80.06 193 ARG A O 1
#

Solvent-accessible surface area (backbone atoms only — not comparable to full-atom values): 10882 Å² total; per-residue (Å²): 133,82,88,84,78,94,62,73,46,75,58,45,92,38,58,74,46,68,68,33,88,81,46,60,49,31,62,75,65,74,50,68,70,82,61,55,32,59,80,65,63,72,53,53,64,67,56,37,47,51,52,52,20,50,50,47,31,51,52,52,49,55,42,42,76,73,64,40,30,49,45,79,43,76,34,92,48,73,80,52,40,66,42,50,46,52,11,48,55,58,47,72,70,39,74,94,46,43,45,36,29,72,47,75,36,41,63,42,64,31,25,53,82,95,45,28,92,62,26,64,82,53,36,76,7,23,45,46,45,5,39,42,31,46,79,38,47,93,79,50,74,72,71,82,41,69,98,43,81,85,58,85,69,82,82,49,46,68,56,63,34,94,82,65,39,33,46,69,57,16,49,56,20,52,52,42,28,52,55,18,45,54,52,50,39,54,51,26,39,73,69,28,93

Nearest PDB structures (foldseek):
  5kvu-assembly3_C  TM=5.998E-01  e=9.689E-01  Mycobacterium tuberculosis H37Rv
  5kvu-assembly4_D  TM=5.982E-01  e=1.448E+00  Mycobacterium tuberculosis H37Rv
  6kdf-assembly7_N  TM=5.889E-01  e=1.721E+00  Homo sapiens
  5kvu-assembly2_B  TM=5.951E-01  e=2.294E+00  Mycobacterium tuberculosis H37Rv
  4onc-assembly1_B  TM=3.589E-01  e=2.429E+00  Mycobacterium tuberculosis